Protein AF-0000000083134678 (afdb_homodimer)

Organism: Piscirickettsia salmonis (NCBI:txid1238)

Secondary structure (DSSP, 8-state):
-EEEEEEEEEEGGGHHHHHHHHHHHHHHHTTSTTEEEEEEEEEE-SS-----SS-EEEEEEEEEES-HHHHHHHIIIIIHHHHHHHHHHHTTSEEEEEEEEEEEEEE-HHHHH--/-EEEEEEEEEEGGGHHHHHHHHHHHHHHHTTSTTEEEEEEEEEE-SS-----SS-EEEEEEEEEES-HHHHHHHIIIIIHHHHHHHHHHHTTSEEEEEEEEEEEEEE-HHHHH--

Structure (mmCIF, N/CA/C/O backbone):
data_AF-0000000083134678-model_v1
#
loop_
_entity.id
_entity.type
_entity.pdbx_description
1 polymer 'DUF4286 family protein'
#
loop_
_atom_site.group_PDB
_atom_site.id
_atom_site.type_symbol
_atom_site.label_atom_id
_atom_site.label_alt_id
_atom_site.label_comp_id
_atom_site.label_asym_id
_atom_site.label_entity_id
_atom_site.label_seq_id
_atom_site.pdbx_PDB_ins_code
_atom_site.Cartn_x
_atom_site.Cartn_y
_atom_site.Cartn_z
_atom_site.occupancy
_atom_site.B_iso_or_equiv
_atom_site.auth_seq_id
_atom_site.auth_comp_id
_atom_site.auth_asym_id
_atom_site.auth_atom_id
_atom_site.pdbx_PDB_model_num
ATOM 1 N N . MET A 1 1 ? 10.805 4.352 -8.836 1 96.88 1 MET A N 1
ATOM 2 C CA . MET A 1 1 ? 9.719 5.008 -8.117 1 96.88 1 MET A CA 1
ATOM 3 C C . MET A 1 1 ? 9.492 4.355 -6.754 1 96.88 1 MET A C 1
ATOM 5 O O . MET A 1 1 ? 9.859 3.199 -6.547 1 96.88 1 MET A O 1
ATOM 9 N N . VAL A 1 2 ? 9 5.172 -5.773 1 97.81 2 VAL A N 1
ATOM 10 C CA . VAL A 1 2 ? 8.773 4.648 -4.43 1 97.81 2 VAL A CA 1
ATOM 11 C C . VAL A 1 2 ? 7.395 5.07 -3.932 1 97.81 2 VAL A C 1
ATOM 13 O O . VAL A 1 2 ? 6.883 6.121 -4.328 1 97.81 2 VAL A O 1
ATOM 16 N N . ILE A 1 3 ? 6.824 4.191 -3.211 1 98.31 3 ILE A N 1
ATOM 17 C CA . ILE A 1 3 ? 5.562 4.484 -2.537 1 98.31 3 ILE A CA 1
ATOM 18 C C . ILE A 1 3 ? 5.812 4.695 -1.046 1 98.31 3 ILE A C 1
ATOM 20 O O . ILE A 1 3 ? 6.449 3.865 -0.394 1 98.31 3 ILE A O 1
ATOM 24 N N . TYR A 1 4 ? 5.457 5.848 -0.617 1 97.75 4 TYR A N 1
ATOM 25 C CA . TYR A 1 4 ? 5.43 6.156 0.808 1 97.75 4 TYR A CA 1
ATOM 26 C C . TYR A 1 4 ? 4.035 5.945 1.385 1 97.75 4 TYR A C 1
ATOM 28 O O . TYR A 1 4 ? 3.102 6.68 1.053 1 97.75 4 TYR A O 1
ATOM 36 N N . GLN A 1 5 ? 3.939 4.945 2.24 1 96.81 5 GLN A N 1
ATOM 37 C CA . GLN A 1 5 ? 2.646 4.512 2.762 1 96.81 5 GLN A CA 1
ATOM 38 C C . GLN A 1 5 ? 2.484 4.91 4.227 1 96.81 5 GLN A C 1
ATOM 40 O O . GLN A 1 5 ? 3.332 4.586 5.059 1 96.81 5 GLN A O 1
ATOM 45 N N . VAL A 1 6 ? 1.436 5.637 4.531 1 96.81 6 VAL A N 1
ATOM 46 C CA . VAL A 1 6 ? 1.094 6.02 5.898 1 96.81 6 VAL A CA 1
ATOM 47 C C . VAL A 1 6 ? -0.212 5.34 6.312 1 96.81 6 VAL A C 1
ATOM 49 O O . VAL A 1 6 ? -1.269 5.613 5.738 1 96.81 6 VAL A O 1
ATOM 52 N N . ASN A 1 7 ? -0.132 4.465 7.254 1 94.94 7 ASN A N 1
ATOM 53 C CA . ASN A 1 7 ? -1.284 3.75 7.797 1 94.94 7 ASN A CA 1
ATOM 54 C C . ASN A 1 7 ? -1.804 4.41 9.07 1 94.94 7 ASN A C 1
ATOM 56 O O . ASN A 1 7 ? -1.065 4.551 10.047 1 94.94 7 ASN A O 1
ATOM 60 N N . LEU A 1 8 ? -3.062 4.734 9.055 1 95.81 8 LEU A N 1
ATOM 61 C CA . LEU A 1 8 ? -3.639 5.516 10.141 1 95.81 8 LEU A CA 1
ATOM 62 C C . LEU A 1 8 ? -4.73 4.73 10.859 1 95.81 8 LEU A C 1
ATOM 64 O O . LEU A 1 8 ? -5.57 4.098 10.211 1 95.81 8 LEU A O 1
ATOM 68 N N . THR A 1 9 ? -4.613 4.637 12.164 1 94.69 9 THR A N 1
ATOM 69 C CA . THR A 1 9 ? -5.699 4.223 13.039 1 94.69 9 THR A CA 1
ATOM 70 C C . THR A 1 9 ? -6.227 5.406 13.852 1 94.69 9 THR A C 1
ATOM 72 O O . THR A 1 9 ? -5.484 6.012 14.625 1 94.69 9 THR A O 1
ATOM 75 N N . ILE A 1 10 ? -7.492 5.734 13.648 1 95.31 10 ILE A N 1
ATOM 76 C CA . ILE A 1 10 ? -8.039 6.992 14.141 1 95.31 10 ILE A CA 1
ATOM 77 C C . ILE A 1 10 ? -9.227 6.719 15.055 1 95.31 10 ILE A C 1
ATOM 79 O O . ILE A 1 10 ? -10.109 5.918 14.719 1 95.31 10 ILE A O 1
ATOM 83 N N . ASP A 1 11 ? -9.258 7.418 16.25 1 95.06 11 ASP A N 1
ATOM 84 C CA . ASP A 1 11 ? -10.445 7.336 17.094 1 95.06 11 ASP A CA 1
ATOM 85 C C . ASP A 1 11 ? -11.711 7.695 16.312 1 95.06 11 ASP A C 1
ATOM 87 O O . ASP A 1 11 ? -11.742 8.711 15.602 1 95.06 11 ASP A O 1
ATOM 91 N N . ALA A 1 12 ? -12.703 6.852 16.484 1 94.25 12 ALA A N 1
ATOM 92 C CA . ALA A 1 12 ? -13.93 7.023 15.703 1 94.25 12 ALA A CA 1
ATOM 93 C C . ALA A 1 12 ? -14.547 8.398 15.961 1 94.25 12 ALA A C 1
ATOM 95 O O . ALA A 1 12 ? -15.141 8.992 15.055 1 94.25 12 ALA A O 1
ATOM 96 N N . ASN A 1 13 ? -14.336 8.914 17.141 1 94.94 13 ASN A N 1
ATOM 97 C CA . ASN A 1 13 ? -14.977 10.172 17.531 1 94.94 13 ASN A CA 1
ATOM 98 C C . ASN A 1 13 ? -14.391 11.359 16.781 1 94.94 13 ASN A C 1
ATOM 100 O O . ASN A 1 13 ? -15.047 12.391 16.641 1 94.94 13 ASN A O 1
ATOM 104 N N . ILE A 1 14 ? -13.211 11.203 16.312 1 96.94 14 ILE A N 1
ATOM 105 C CA . ILE A 1 14 ? -12.594 12.336 15.625 1 96.94 14 ILE A CA 1
ATOM 106 C C . ILE A 1 14 ? -12.359 11.984 14.156 1 96.94 14 ILE A C 1
ATOM 108 O O . ILE A 1 14 ? -11.664 12.711 13.445 1 96.94 14 ILE A O 1
ATOM 112 N N . PHE A 1 15 ? -12.844 10.953 13.656 1 96.56 15 PHE A N 1
ATOM 113 C CA . PHE A 1 15 ? -12.531 10.414 12.336 1 96.56 15 PHE A CA 1
ATOM 114 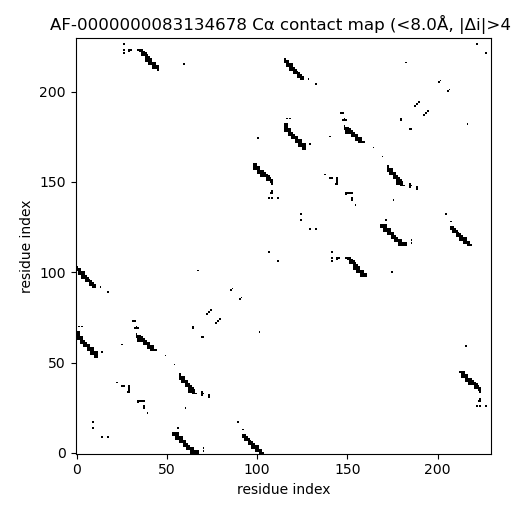C C . PHE A 1 15 ? -12.836 11.438 11.25 1 96.56 15 PHE A C 1
ATOM 116 O O . PHE A 1 15 ? -11.984 11.727 10.406 1 96.56 15 PHE A O 1
ATOM 123 N N . ASN A 1 16 ? -14.031 11.977 11.281 1 97 16 ASN A N 1
ATOM 124 C CA . ASN A 1 16 ? -14.438 12.922 10.25 1 97 16 ASN A CA 1
ATOM 125 C C . ASN A 1 16 ? -13.578 14.188 10.281 1 97 16 ASN A C 1
ATOM 127 O O . ASN A 1 16 ? -13.203 14.711 9.227 1 97 16 ASN A O 1
ATOM 131 N N . GLU A 1 17 ? -13.344 14.672 11.43 1 98.12 17 GLU A N 1
ATOM 132 C CA . GLU A 1 17 ? -12.484 15.844 11.578 1 98.12 17 GLU A CA 1
ATOM 133 C C . GLU A 1 17 ? -11.07 15.555 11.07 1 98.12 17 GLU A C 1
ATOM 135 O O . GLU A 1 17 ? -10.484 16.375 10.359 1 98.12 17 GLU A O 1
ATOM 140 N N . TYR A 1 18 ? -10.562 14.43 11.453 1 98.19 18 TYR A N 1
ATOM 141 C CA . TYR A 1 18 ? -9.227 14.031 11.016 1 98.19 18 TYR A CA 1
ATOM 142 C C . TYR A 1 18 ? -9.156 13.93 9.492 1 98.19 18 TYR A C 1
ATOM 144 O O . TYR A 1 18 ? -8.227 14.445 8.875 1 98.19 18 TYR A O 1
ATOM 152 N N . LYS A 1 19 ? -10.125 13.297 8.969 1 97.81 19 LYS A N 1
ATOM 153 C CA . LYS A 1 19 ? -10.164 13.117 7.52 1 97.81 19 LYS A CA 1
ATOM 154 C C . LYS A 1 19 ? -10.227 14.453 6.797 1 97.81 19 LYS A C 1
ATOM 156 O O . LYS A 1 19 ? -9.555 14.656 5.785 1 97.81 19 LYS A O 1
ATOM 161 N N . ALA A 1 20 ? -11.016 15.352 7.289 1 97.94 20 ALA A N 1
ATOM 162 C CA . ALA A 1 20 ? -11.141 16.688 6.707 1 97.94 20 ALA A CA 1
ATOM 163 C C . ALA A 1 20 ? -9.805 17.422 6.734 1 97.94 20 ALA A C 1
ATOM 165 O O . ALA A 1 20 ? -9.477 18.156 5.801 1 97.94 20 ALA A O 1
ATOM 166 N N . TRP A 1 21 ? -9.078 17.234 7.777 1 98.56 21 TRP A N 1
ATOM 167 C CA . TRP A 1 21 ? -7.758 17.844 7.914 1 98.56 21 TRP A CA 1
ATOM 168 C C . TRP A 1 21 ? -6.75 17.156 6.996 1 98.56 21 TRP A C 1
ATOM 170 O O . TRP A 1 21 ? -5.863 17.797 6.441 1 98.56 21 TRP A O 1
ATOM 180 N N . LEU A 1 22 ? -6.852 15.867 6.82 1 98.38 22 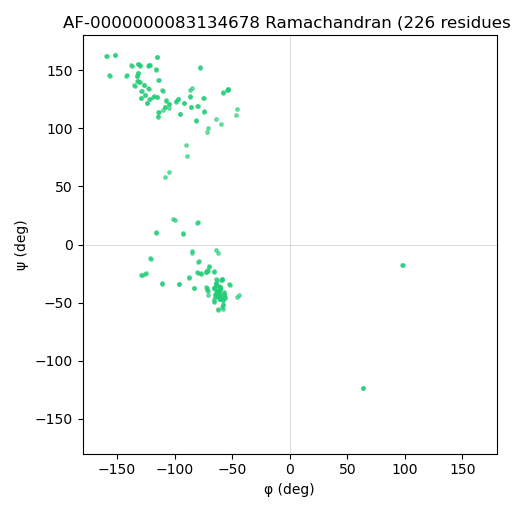LEU A N 1
ATOM 181 C CA . LEU A 1 22 ? -5.879 15.039 6.113 1 98.38 22 LEU A CA 1
ATOM 182 C C . LEU A 1 22 ? -5.832 15.398 4.633 1 98.38 22 LEU A C 1
ATOM 184 O O . LEU A 1 22 ? -4.758 15.414 4.027 1 98.38 22 LEU A O 1
ATOM 188 N N . ILE A 1 23 ? -6.992 15.695 4.117 1 97.62 23 ILE A N 1
ATOM 189 C CA . ILE A 1 23 ? -7.102 15.898 2.676 1 97.62 23 ILE A CA 1
ATOM 190 C C . ILE A 1 23 ? -6.238 17.094 2.256 1 97.62 23 ILE A C 1
ATOM 192 O O . ILE A 1 23 ? -5.324 16.938 1.443 1 97.62 23 ILE A O 1
ATOM 196 N N . PRO A 1 24 ? -6.41 18.312 2.828 1 97.56 24 PRO A N 1
ATOM 197 C CA . PRO A 1 24 ? -5.504 19.406 2.451 1 97.56 24 PRO A CA 1
ATOM 198 C C . PRO A 1 24 ? -4.055 19.125 2.846 1 97.56 24 PRO A C 1
ATOM 200 O O . PRO A 1 24 ? -3.131 19.578 2.166 1 97.56 24 PRO A O 1
ATOM 203 N N . HIS A 1 25 ? -3.832 18.391 3.898 1 98.19 25 HIS A N 1
ATOM 204 C CA . HIS A 1 25 ? -2.486 18 4.305 1 98.19 25 HIS A CA 1
ATOM 205 C C . HIS A 1 25 ? -1.8 17.172 3.217 1 98.19 25 HIS A C 1
ATOM 207 O O . HIS A 1 25 ? -0.64 17.422 2.883 1 98.19 25 HIS A O 1
ATOM 213 N N . MET A 1 26 ? -2.488 16.234 2.676 1 98.19 26 MET A N 1
ATOM 214 C CA . MET A 1 26 ? -1.955 15.398 1.598 1 98.19 26 MET A CA 1
ATOM 215 C C . MET A 1 26 ? -1.671 16.234 0.355 1 98.19 26 MET A C 1
ATOM 217 O O . MET A 1 26 ? -0.67 16.016 -0.33 1 98.19 26 MET A O 1
ATOM 221 N N . GLN A 1 27 ? -2.543 17.156 0.049 1 97.62 27 GLN A N 1
ATOM 222 C CA . GLN A 1 27 ? -2.35 18.031 -1.105 1 97.62 27 GLN A CA 1
ATOM 223 C C . GLN A 1 27 ? -1.096 18.891 -0.948 1 97.62 27 GLN A C 1
ATOM 225 O O . GLN A 1 27 ? -0.377 19.125 -1.92 1 97.62 27 GLN A O 1
ATOM 230 N N . GLU A 1 28 ? -0.841 19.391 0.244 1 97.38 28 GLU A N 1
ATOM 231 C CA . GLU A 1 28 ? 0.389 20.141 0.514 1 97.38 28 GLU A CA 1
ATOM 232 C C . GLU A 1 28 ? 1.62 19.297 0.192 1 97.38 28 GLU A C 1
ATOM 234 O O . GLU A 1 28 ? 2.586 19.797 -0.391 1 97.38 28 GLU A O 1
ATOM 239 N N . MET A 1 29 ? 1.579 18.031 0.548 1 97.69 29 MET A N 1
ATOM 240 C CA . MET A 1 29 ? 2.701 17.141 0.29 1 97.69 29 MET A CA 1
ATOM 241 C C . MET A 1 29 ? 2.996 17.047 -1.203 1 97.69 29 MET A C 1
ATOM 243 O O . MET A 1 29 ? 4.152 16.922 -1.605 1 97.69 29 MET A O 1
ATOM 247 N N . LEU A 1 30 ? 2.008 17.188 -1.993 1 97.69 30 LEU A N 1
ATOM 248 C CA . LEU A 1 30 ? 2.148 17.094 -3.441 1 97.69 30 LEU A CA 1
ATOM 249 C C . LEU A 1 30 ? 2.924 18.297 -3.992 1 97.69 30 LEU A C 1
ATOM 251 O O . LEU A 1 30 ? 3.391 18.266 -5.133 1 97.69 30 LEU A O 1
ATOM 255 N N . SER A 1 31 ? 2.998 19.328 -3.236 1 96.5 31 SER A N 1
ATOM 256 C CA . SER A 1 31 ? 3.734 20.516 -3.684 1 96.5 31 SER A CA 1
ATOM 257 C C . SER A 1 31 ? 5.234 20.328 -3.49 1 96.5 31 SER A C 1
ATOM 259 O O . SER A 1 31 ? 6.031 21.109 -4.02 1 96.5 31 SER A O 1
ATOM 261 N N . PHE A 1 32 ? 5.613 19.328 -2.709 1 97.75 32 PHE A N 1
ATOM 262 C CA . PHE A 1 32 ? 7.027 19.078 -2.457 1 97.75 32 PHE A CA 1
ATOM 263 C C . PHE A 1 32 ? 7.676 18.375 -3.645 1 97.75 32 PHE A C 1
ATOM 265 O O . PHE A 1 32 ? 7.004 17.656 -4.391 1 97.75 32 PHE A O 1
ATOM 272 N N . PRO A 1 33 ? 8.992 18.609 -3.799 1 97.62 33 PRO A N 1
ATOM 273 C CA . PRO A 1 33 ? 9.68 18 -4.938 1 97.62 33 PRO A CA 1
ATOM 274 C C . PRO A 1 33 ? 9.57 16.469 -4.949 1 97.62 33 PRO A C 1
ATOM 276 O O . PRO A 1 33 ? 9.742 15.836 -3.91 1 97.62 33 PRO A O 1
ATOM 279 N N . GLY A 1 34 ? 9.188 15.93 -6.125 1 98.31 34 GLY A N 1
ATOM 280 C CA . GLY A 1 34 ? 9.273 14.5 -6.344 1 98.31 34 GLY A CA 1
ATOM 281 C C . GLY A 1 34 ? 7.953 13.781 -6.125 1 98.31 34 GLY A C 1
ATOM 282 O O . GLY A 1 34 ? 7.797 12.625 -6.512 1 98.31 34 GLY A O 1
ATOM 283 N N . PHE A 1 35 ? 6.988 14.391 -5.445 1 98.56 35 PHE A N 1
ATOM 284 C CA . PHE A 1 35 ? 5.68 13.789 -5.227 1 98.56 35 PHE A CA 1
ATOM 285 C C . PHE A 1 35 ? 4.848 13.828 -6.504 1 98.56 35 PHE A C 1
ATOM 287 O O . PHE A 1 35 ? 4.641 14.891 -7.086 1 98.56 35 PHE A O 1
ATOM 294 N N . LEU A 1 36 ? 4.355 12.688 -6.902 1 98.44 36 LEU A N 1
ATOM 295 C CA . LEU A 1 36 ? 3.703 12.578 -8.203 1 98.44 36 LEU A CA 1
ATOM 296 C C . LEU A 1 36 ? 2.205 12.344 -8.039 1 98.44 36 LEU A C 1
ATOM 298 O O . LEU A 1 36 ? 1.415 12.734 -8.898 1 98.44 36 LEU A O 1
ATOM 302 N N . GLN A 1 37 ? 1.84 11.656 -7.02 1 98.44 37 GLN A N 1
ATOM 303 C CA . GLN A 1 37 ? 0.452 11.273 -6.797 1 98.44 37 GLN A CA 1
ATOM 304 C C . GLN A 1 37 ? 0.188 10.992 -5.32 1 98.44 37 GLN A C 1
ATOM 306 O O . GLN A 1 37 ? 1.086 10.555 -4.594 1 98.44 37 GLN A O 1
ATOM 311 N N . ALA A 1 38 ? -0.966 11.312 -4.887 1 98.62 38 ALA A N 1
ATOM 312 C CA . ALA A 1 38 ? -1.449 10.953 -3.557 1 98.62 38 ALA A CA 1
ATOM 313 C C . ALA A 1 38 ? -2.818 10.289 -3.629 1 98.62 38 ALA A C 1
ATOM 315 O O . ALA A 1 38 ? -3.719 10.773 -4.316 1 98.62 38 ALA A O 1
ATOM 316 N N . ASP A 1 39 ? -3.004 9.18 -2.959 1 98.44 39 ASP A N 1
ATOM 317 C CA . ASP A 1 39 ? -4.285 8.477 -2.883 1 98.44 39 ASP A CA 1
ATOM 318 C C . ASP A 1 39 ? -4.719 8.289 -1.431 1 98.44 39 ASP A C 1
ATOM 320 O O . ASP A 1 39 ? -3.965 7.754 -0.616 1 98.44 39 ASP A O 1
ATOM 324 N N . LEU A 1 40 ? -5.895 8.82 -1.11 1 98.5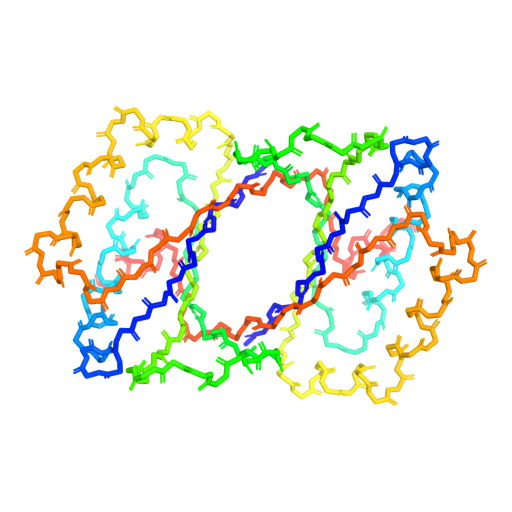 40 LEU A N 1
ATOM 325 C CA . LEU A 1 40 ? -6.531 8.5 0.161 1 98.5 40 LEU A CA 1
ATOM 326 C C . LEU A 1 40 ? -7.363 7.223 0.042 1 98.5 40 LEU A C 1
ATOM 328 O O . LEU A 1 40 ? -8.219 7.117 -0.839 1 98.5 40 LEU A O 1
ATOM 332 N N . CYS A 1 41 ? -7.094 6.281 0.963 1 97.88 41 CYS A N 1
ATOM 333 C CA . CYS A 1 41 ? -7.723 4.969 0.845 1 97.88 41 CYS A CA 1
ATOM 334 C C . CYS A 1 41 ? -8.438 4.59 2.137 1 97.88 41 CYS A C 1
ATOM 336 O O . CYS A 1 41 ? -7.926 4.832 3.23 1 97.88 41 CYS A O 1
ATOM 338 N N . ASP A 1 42 ? -9.617 4.043 1.959 1 94.06 42 ASP A N 1
ATOM 339 C CA . ASP A 1 42 ? -10.266 3.322 3.053 1 94.06 42 ASP A CA 1
ATOM 340 C C . ASP A 1 42 ? -9.695 1.913 3.193 1 94.06 42 ASP A C 1
ATOM 342 O O . ASP A 1 42 ? -9.547 1.196 2.201 1 94.06 42 ASP A O 1
ATOM 346 N N . ASP A 1 43 ? -9.156 1.747 4.352 1 82.5 43 ASP A N 1
ATOM 347 C CA . ASP A 1 43 ? -8.648 0.403 4.59 1 82.5 43 ASP A CA 1
ATOM 348 C C . ASP A 1 43 ? -9.766 -0.545 5.016 1 82.5 43 ASP A C 1
ATOM 350 O O . ASP A 1 43 ? -10.359 -0.379 6.082 1 82.5 43 ASP A O 1
ATOM 354 N N . ILE A 1 44 ? -10.102 -1.311 4.215 1 70.5 44 ILE A N 1
ATOM 355 C CA . ILE A 1 44 ? -11.188 -2.234 4.531 1 70.5 44 ILE A CA 1
ATOM 356 C C . ILE A 1 44 ? -10.617 -3.51 5.145 1 70.5 44 ILE A C 1
ATOM 358 O O . ILE A 1 44 ? -9.633 -4.062 4.641 1 70.5 44 ILE A O 1
ATOM 362 N N . GLU A 1 45 ? -10.484 -3.283 6.48 1 62.19 45 GLU A N 1
ATOM 363 C CA . GLU A 1 45 ? -9.859 -4.352 7.254 1 62.19 45 GLU A CA 1
ATOM 364 C C . GLU A 1 45 ? -10.461 -5.711 6.902 1 62.19 45 GLU A C 1
ATOM 366 O O . GLU A 1 45 ? -11.68 -5.848 6.805 1 62.19 45 GLU A O 1
ATOM 371 N N . THR A 1 46 ? -9.586 -6.543 6.238 1 48.03 46 THR A N 1
ATOM 372 C CA . THR A 1 46 ? -10.141 -7.895 6.242 1 48.03 46 THR A CA 1
ATOM 373 C C . THR A 1 46 ? -10.086 -8.492 7.645 1 48.03 46 THR A C 1
ATOM 375 O O . THR A 1 46 ? -10.977 -9.25 8.039 1 48.03 46 THR A O 1
ATOM 378 N N . ASP A 1 47 ? -8.898 -8.305 8.375 1 45.69 47 ASP A N 1
ATOM 379 C CA . ASP A 1 47 ? -8.812 -9.023 9.641 1 45.69 47 ASP A CA 1
ATOM 380 C C . ASP A 1 47 ? -8.922 -8.07 10.828 1 45.69 47 ASP A C 1
ATOM 382 O O . ASP A 1 47 ? -7.914 -7.551 11.312 1 45.69 47 ASP A O 1
ATOM 386 N N . ILE A 1 48 ? -9.984 -7.34 10.922 1 46.69 48 ILE A N 1
ATOM 387 C CA . ILE A 1 48 ? -10.172 -6.34 11.969 1 46.69 48 ILE A CA 1
ATOM 388 C C . ILE A 1 48 ? -10.227 -7.027 13.328 1 46.69 48 ILE A C 1
ATOM 390 O O . ILE A 1 48 ? -10.977 -7.992 13.516 1 46.69 48 ILE A O 1
ATOM 394 N N . ASN A 1 49 ? -9.188 -6.863 14.125 1 44.5 49 ASN A N 1
ATOM 395 C CA . ASN A 1 49 ? -9.328 -7.188 15.539 1 44.5 49 ASN A CA 1
ATOM 396 C C . ASN A 1 49 ? -10.203 -6.168 16.25 1 44.5 49 ASN A C 1
ATOM 398 O O . ASN A 1 49 ? -9.844 -4.992 16.359 1 44.5 49 ASN A O 1
ATOM 402 N N . ILE A 1 50 ? -11.422 -6.402 16.5 1 46.44 50 ILE A N 1
ATOM 403 C CA . ILE A 1 50 ? -12.469 -5.613 17.141 1 46.44 50 ILE A CA 1
ATOM 404 C C . ILE A 1 50 ? -12.102 -5.352 18.594 1 46.44 50 ILE A C 1
ATOM 406 O O . ILE A 1 50 ? -12.906 -4.824 19.359 1 46.44 50 ILE A O 1
ATOM 410 N N . ASN A 1 51 ? -11.086 -5.828 19.219 1 48.72 51 ASN A N 1
ATOM 411 C CA . ASN A 1 51 ? -11.148 -5.809 20.672 1 48.72 51 ASN A CA 1
ATOM 412 C C . ASN A 1 51 ? -10.805 -4.43 21.234 1 48.72 51 ASN A C 1
ATOM 414 O O . ASN A 1 51 ? -10.438 -4.301 22.406 1 48.72 51 ASN A O 1
ATOM 418 N N . ASN A 1 52 ? -10.891 -3.32 20.406 1 57.12 52 ASN A N 1
ATOM 419 C CA . ASN A 1 52 ? -10.391 -2.127 21.078 1 57.12 52 ASN A CA 1
ATOM 420 C C . ASN A 1 52 ? -11.484 -1.446 21.891 1 57.12 52 ASN A C 1
ATOM 422 O O . ASN A 1 52 ? -12.656 -1.463 21.516 1 57.12 52 ASN A O 1
ATOM 426 N N . GLU A 1 53 ? -11.18 -1.087 23.125 1 63.72 53 GLU A N 1
ATOM 427 C CA . GLU A 1 53 ? -12.039 -0.327 24.031 1 63.72 53 GLU A CA 1
ATOM 428 C C . GLU A 1 53 ? -12.656 0.875 23.312 1 63.72 53 GLU A C 1
ATOM 430 O O . GLU A 1 53 ? -13.836 1.173 23.516 1 63.72 53 GLU A O 1
ATOM 435 N N . THR A 1 54 ? -11.82 1.589 22.562 1 77.62 54 THR A N 1
ATOM 436 C CA . THR A 1 54 ? -12.297 2.723 21.781 1 77.62 54 THR A CA 1
ATOM 437 C C . THR A 1 54 ? -12.367 2.365 20.297 1 77.62 54 THR A C 1
ATOM 439 O O . THR A 1 54 ? -11.344 2.031 19.688 1 77.62 54 THR A O 1
ATOM 442 N N . PRO A 1 55 ? -13.578 2.424 19.828 1 88.88 55 PRO A N 1
ATOM 443 C CA . PRO A 1 55 ? -13.695 2.104 18.406 1 88.88 55 PRO A CA 1
ATOM 444 C C . PRO A 1 55 ? -12.773 2.955 17.531 1 88.88 55 PRO A C 1
ATOM 446 O O . PRO A 1 55 ? -12.578 4.141 17.812 1 88.88 55 PRO A O 1
ATOM 449 N N . THR A 1 56 ? -12.055 2.436 16.625 1 91.94 56 THR A N 1
ATOM 450 C CA . THR A 1 56 ? -11.164 3.129 15.703 1 91.94 56 THR A CA 1
ATOM 451 C C . THR A 1 56 ? -11.547 2.832 14.258 1 91.94 56 THR A C 1
ATOM 453 O O . THR A 1 56 ? -12.266 1.87 13.984 1 91.94 56 THR A O 1
ATOM 456 N N . GLN A 1 57 ? -11.227 3.729 13.336 1 92.69 57 GLN A N 1
ATOM 457 C CA . GLN A 1 57 ? -11.312 3.535 11.898 1 92.69 57 GLN A CA 1
ATOM 458 C C . GLN A 1 57 ? -9.953 3.742 11.227 1 92.69 57 GLN A C 1
ATOM 460 O O . GLN A 1 57 ? -9.109 4.48 11.742 1 92.69 57 GLN A O 1
ATOM 465 N N . ASN A 1 58 ? -9.844 3.1 10.109 1 94.19 58 ASN A N 1
ATOM 466 C CA . ASN A 1 58 ? -8.531 3.117 9.461 1 94.19 58 ASN A CA 1
ATOM 467 C C . ASN A 1 58 ? -8.578 3.857 8.133 1 94.19 58 ASN A C 1
ATOM 469 O O . ASN A 1 58 ? -9.547 3.742 7.383 1 94.19 58 ASN A O 1
ATOM 473 N N . LEU A 1 59 ? -7.555 4.578 7.855 1 96.31 59 LEU A N 1
ATOM 474 C CA . LEU A 1 59 ? -7.23 5.164 6.559 1 96.31 59 LEU A CA 1
ATOM 475 C C . LEU A 1 59 ? -5.789 4.848 6.168 1 96.31 59 LEU A C 1
ATOM 477 O O . LEU A 1 59 ? -4.945 4.602 7.031 1 96.31 59 LEU A O 1
ATOM 481 N N . THR A 1 60 ? -5.602 4.848 4.934 1 97.19 60 THR A N 1
ATOM 482 C CA . THR A 1 60 ? -4.238 4.773 4.414 1 97.19 60 THR A CA 1
ATOM 483 C C . THR A 1 60 ? -3.988 5.879 3.395 1 97.19 60 THR A C 1
ATOM 485 O O . THR A 1 60 ? -4.797 6.094 2.488 1 97.19 60 THR A O 1
ATOM 488 N N . ALA A 1 61 ? -2.977 6.66 3.574 1 98.19 61 ALA A N 1
ATOM 489 C CA . ALA A 1 61 ? -2.49 7.621 2.586 1 98.19 61 ALA A CA 1
ATOM 490 C C . ALA A 1 61 ? -1.301 7.059 1.815 1 98.19 61 ALA A C 1
ATOM 492 O O . ALA A 1 61 ? -0.309 6.637 2.414 1 98.19 61 ALA A O 1
ATOM 493 N N . LEU A 1 62 ? -1.428 7.004 0.548 1 98.44 62 LEU A N 1
ATOM 494 C CA . LEU A 1 62 ? -0.36 6.547 -0.334 1 98.44 62 LEU A CA 1
ATOM 495 C C . LEU A 1 62 ? 0.202 7.707 -1.151 1 98.44 62 LEU A C 1
ATOM 497 O O . LEU A 1 62 ? -0.556 8.477 -1.744 1 98.44 62 LEU A O 1
ATOM 501 N N . TYR A 1 63 ? 1.526 7.812 -1.188 1 98.75 63 TYR A N 1
ATOM 502 C CA . TYR A 1 63 ? 2.207 8.805 -2.016 1 98.75 63 TYR A CA 1
ATOM 503 C C . TYR A 1 63 ? 3.156 8.133 -3 1 98.75 63 TYR A C 1
ATOM 505 O O . TYR A 1 63 ? 4.012 7.336 -2.602 1 98.75 63 TYR A O 1
ATOM 513 N N . LEU A 1 64 ? 2.975 8.422 -4.207 1 98.75 64 LEU A N 1
ATOM 514 C CA . LEU A 1 64 ? 3.93 8.008 -5.227 1 98.75 64 LEU A CA 1
ATOM 515 C C . LEU A 1 64 ? 4.98 9.086 -5.465 1 98.75 64 LEU A C 1
ATOM 517 O O . LEU A 1 64 ? 4.645 10.242 -5.73 1 98.75 64 LEU A O 1
ATOM 521 N N . LEU A 1 65 ? 6.188 8.75 -5.281 1 98.62 65 LEU A N 1
ATOM 522 C CA . LEU A 1 65 ? 7.297 9.656 -5.57 1 98.62 65 LEU A CA 1
ATOM 523 C C . LEU A 1 65 ? 8.164 9.117 -6.703 1 98.62 65 LEU A C 1
ATOM 525 O O . LEU A 1 65 ? 8.219 7.902 -6.922 1 98.62 65 LEU A O 1
ATOM 529 N N . ASP A 1 66 ? 8.906 10.008 -7.258 1 98.44 66 ASP A N 1
ATOM 530 C CA . ASP A 1 66 ? 9.688 9.648 -8.438 1 98.44 66 ASP A CA 1
ATOM 531 C C . ASP A 1 66 ? 10.953 8.891 -8.055 1 98.44 66 ASP A C 1
ATOM 533 O O . ASP A 1 66 ? 11.531 8.18 -8.883 1 98.44 66 ASP A O 1
ATOM 537 N N . SER A 1 67 ? 11.43 9.102 -6.816 1 97.56 67 SER A N 1
ATOM 538 C CA . SER A 1 67 ? 12.68 8.445 -6.445 1 97.56 67 SER A CA 1
ATOM 539 C C . SER A 1 67 ? 12.82 8.344 -4.93 1 97.56 67 SER A C 1
ATOM 541 O O . SER A 1 67 ? 12.141 9.055 -4.188 1 97.56 67 SER A O 1
ATOM 543 N N . GLU A 1 68 ? 13.727 7.438 -4.535 1 96.5 68 GLU A N 1
ATOM 544 C CA . GLU A 1 68 ? 14.094 7.344 -3.125 1 96.5 68 GLU A CA 1
ATOM 545 C C . GLU A 1 68 ? 14.773 8.625 -2.648 1 96.5 68 GLU A C 1
ATOM 547 O O . GLU A 1 68 ? 14.633 9.008 -1.483 1 96.5 68 GLU A O 1
ATOM 552 N N . GLN A 1 69 ? 15.5 9.25 -3.545 1 97.81 69 GLN A N 1
ATOM 553 C CA . GLN A 1 69 ? 16.172 10.5 -3.211 1 97.81 69 GLN A CA 1
ATOM 554 C C . GLN A 1 69 ? 15.18 11.594 -2.859 1 97.81 69 GLN A C 1
ATOM 556 O O . GLN A 1 69 ? 15.375 12.336 -1.898 1 97.81 69 GLN A O 1
ATOM 561 N N . SER A 1 70 ? 14.156 11.672 -3.629 1 98.44 70 SER A N 1
ATOM 562 C CA . SER A 1 70 ? 13.117 12.648 -3.338 1 98.44 70 SER A CA 1
ATOM 563 C C . SER A 1 70 ? 12.477 12.391 -1.978 1 98.44 70 SER A C 1
ATOM 565 O O . SER A 1 70 ? 12.188 13.328 -1.229 1 98.44 70 SER A O 1
ATOM 567 N N . LEU A 1 71 ? 12.266 11.109 -1.673 1 97.94 71 LEU A N 1
ATOM 568 C CA . LEU A 1 71 ? 11.703 10.758 -0.373 1 97.94 71 LEU A CA 1
ATOM 569 C C . LEU A 1 71 ? 12.648 11.156 0.754 1 97.94 71 LEU A C 1
ATOM 571 O O . LEU A 1 71 ? 12.219 11.703 1.77 1 97.94 71 LEU A O 1
ATOM 575 N N . GLN A 1 72 ? 13.875 10.883 0.555 1 97.62 72 GLN A N 1
ATOM 576 C CA . GLN A 1 72 ? 14.867 11.266 1.559 1 97.62 72 GLN A CA 1
ATOM 577 C C . GLN A 1 72 ? 14.883 12.781 1.757 1 97.62 72 GLN A C 1
ATOM 579 O O . GLN A 1 72 ? 15 13.266 2.887 1 97.62 72 GLN A O 1
ATOM 584 N N . TYR A 1 73 ? 14.828 13.492 0.653 1 98.25 73 TYR A N 1
ATOM 585 C CA . TYR A 1 73 ? 14.758 14.953 0.736 1 98.25 73 TYR A CA 1
ATOM 586 C C . TYR A 1 73 ? 13.555 15.391 1.562 1 98.25 73 TYR A C 1
ATOM 588 O O . TYR A 1 73 ? 13.664 16.281 2.398 1 98.25 73 TYR A O 1
ATOM 596 N N . TYR A 1 74 ? 12.422 14.766 1.34 1 98.5 74 TYR A N 1
ATOM 597 C CA . TYR A 1 74 ? 11.227 15.031 2.121 1 98.5 74 TYR A CA 1
ATOM 598 C C . TYR A 1 74 ? 11.469 14.789 3.604 1 98.5 74 TYR A C 1
ATOM 600 O O . TYR A 1 74 ? 11.102 15.609 4.445 1 98.5 74 TYR A O 1
ATOM 608 N N . PHE A 1 75 ? 12.078 13.664 3.99 1 97.69 75 PHE A N 1
ATOM 609 C CA . PHE A 1 75 ? 12.344 13.336 5.383 1 97.69 75 PHE A CA 1
ATOM 610 C C . PHE A 1 75 ? 13.25 14.383 6.023 1 97.69 75 PHE A C 1
ATOM 612 O O . PHE A 1 75 ? 13.047 14.766 7.176 1 97.69 75 PHE A O 1
ATOM 619 N N . ASP A 1 76 ? 14.195 14.891 5.238 1 98.06 76 ASP A N 1
ATOM 620 C CA . ASP A 1 76 ? 15.211 15.805 5.754 1 98.06 76 ASP A CA 1
ATOM 621 C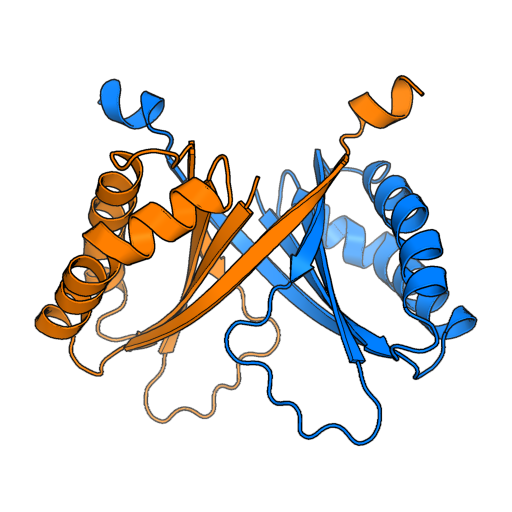 C . ASP A 1 76 ? 14.641 17.203 5.949 1 98.06 76 ASP A C 1
ATOM 623 O O . ASP A 1 76 ? 15.086 17.938 6.828 1 98.06 76 ASP A O 1
ATOM 627 N N . HIS A 1 77 ? 13.617 17.547 5.211 1 98.12 77 HIS A N 1
ATOM 628 C CA . HIS A 1 77 ? 13.312 18.969 5.137 1 98.12 77 HIS A CA 1
ATOM 629 C C . HIS A 1 77 ? 11.867 19.25 5.539 1 98.12 77 HIS A C 1
ATOM 631 O O . HIS A 1 77 ? 11.539 20.359 5.969 1 98.12 77 HIS A O 1
ATOM 637 N N . TYR A 1 78 ? 11.031 18.234 5.379 1 98.25 78 TYR A N 1
ATOM 638 C CA . TYR A 1 78 ? 9.625 18.594 5.477 1 98.25 78 TYR A CA 1
ATOM 639 C C . TYR A 1 78 ? 8.883 17.688 6.453 1 98.25 78 TYR A C 1
ATOM 641 O O . TYR A 1 78 ? 7.91 18.109 7.078 1 98.25 78 TYR A O 1
ATOM 649 N N . ALA A 1 79 ? 9.328 16.453 6.68 1 97.75 79 ALA A N 1
ATOM 650 C CA . ALA A 1 79 ? 8.531 15.406 7.32 1 97.75 79 ALA A CA 1
ATOM 651 C C . ALA A 1 79 ? 8.227 15.758 8.773 1 97.75 79 ALA A C 1
ATOM 653 O O . ALA A 1 79 ? 7.086 15.641 9.219 1 97.75 79 ALA A O 1
ATOM 654 N N . LYS A 1 80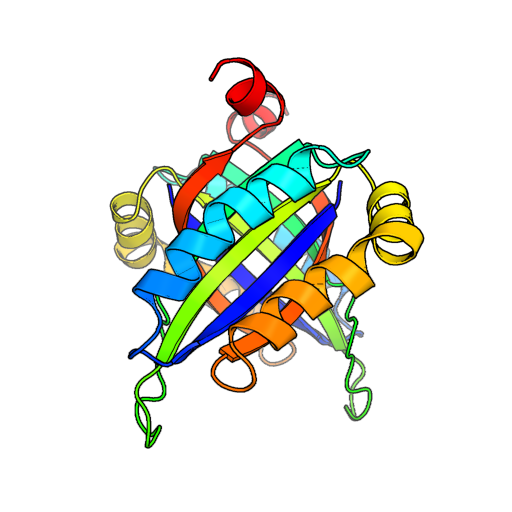 ? 9.242 16.156 9.523 1 97.62 80 LYS A N 1
ATOM 655 C CA . LYS A 1 80 ? 9.078 16.359 10.953 1 97.62 80 LYS A CA 1
ATOM 656 C C . LYS A 1 80 ? 7.996 17.406 11.234 1 97.62 80 LYS A C 1
ATOM 658 O O . LYS A 1 80 ? 7.043 17.141 11.969 1 97.62 80 LYS A O 1
ATOM 663 N N . PRO A 1 81 ? 8.047 18.625 10.68 1 97.38 81 PRO A N 1
ATOM 664 C CA . PRO A 1 81 ? 6.973 19.578 10.961 1 97.38 81 PRO A CA 1
ATOM 665 C C . PRO A 1 81 ? 5.609 19.094 10.477 1 97.38 81 PRO A C 1
ATOM 667 O O . PRO A 1 81 ? 4.586 19.375 11.109 1 97.38 81 PRO A O 1
ATOM 670 N N . MET A 1 82 ? 5.555 18.422 9.344 1 97.62 82 MET A N 1
ATOM 671 C CA . MET A 1 82 ? 4.297 17.891 8.82 1 97.62 82 MET A CA 1
ATOM 672 C C . MET A 1 82 ? 3.674 16.906 9.797 1 97.62 82 MET A C 1
ATOM 674 O O . MET A 1 82 ? 2.479 16.969 10.086 1 97.62 82 MET A O 1
ATOM 678 N N . ARG A 1 83 ? 4.484 15.969 10.328 1 97 83 ARG A N 1
ATOM 679 C CA . ARG A 1 83 ? 4.004 14.984 11.297 1 97 83 ARG A CA 1
ATOM 680 C C . ARG A 1 83 ? 3.6 15.664 12.602 1 97 83 ARG A C 1
ATOM 682 O O . ARG A 1 83 ? 2.594 15.297 13.211 1 97 83 ARG A O 1
ATOM 689 N N . ASP A 1 84 ? 4.34 16.703 13.016 1 97.69 84 ASP A N 1
ATOM 690 C CA . ASP A 1 84 ? 4.055 17.438 14.25 1 97.69 84 ASP A CA 1
ATOM 691 C C . ASP A 1 84 ? 2.701 18.141 14.172 1 97.69 84 ASP A C 1
ATOM 693 O O . ASP A 1 84 ? 2.004 18.266 15.18 1 97.69 84 ASP A O 1
ATOM 697 N N . ASP A 1 85 ? 2.336 18.609 13 1 97.38 85 ASP A N 1
ATOM 698 C CA . ASP A 1 85 ? 1.055 19.281 12.812 1 97.38 85 ASP A CA 1
ATOM 699 C C . ASP A 1 85 ? -0.105 18.391 13.242 1 97.38 85 ASP A C 1
ATOM 701 O O . ASP A 1 85 ? -1.02 18.844 13.938 1 97.38 85 ASP A O 1
ATOM 705 N N . GLY A 1 86 ? -0.108 17.125 12.867 1 96.75 86 GLY A N 1
ATOM 706 C CA . GLY A 1 86 ? -1.146 16.188 13.266 1 96.75 86 GLY A CA 1
ATOM 707 C C . GLY A 1 86 ? -1.172 15.914 14.758 1 96.75 86 GLY A C 1
ATOM 708 O O . GLY A 1 86 ? -2.242 15.875 15.367 1 96.75 86 GLY A O 1
ATOM 709 N N . ILE A 1 87 ? -0.009 15.75 15.336 1 97.38 87 ILE A N 1
ATOM 710 C CA . ILE A 1 87 ? 0.11 15.469 16.766 1 97.38 87 ILE A CA 1
ATOM 711 C C . ILE A 1 87 ? -0.41 16.656 17.562 1 97.38 87 ILE A C 1
ATOM 713 O O . ILE A 1 87 ? -1.125 16.484 18.562 1 97.38 87 ILE A O 1
ATOM 717 N N . LYS A 1 88 ? -0.052 17.891 17.188 1 97.94 88 LYS A N 1
ATOM 718 C CA . LYS A 1 88 ? -0.496 19.094 17.875 1 97.94 88 LYS A CA 1
ATOM 719 C C . LYS A 1 88 ? -2.018 19.219 17.844 1 97.94 88 LYS A C 1
ATOM 721 O O . LYS A 1 88 ? -2.633 19.625 18.828 1 97.94 88 LYS A O 1
ATOM 726 N N . LYS A 1 89 ? -2.582 18.844 16.75 1 97.94 89 LYS A N 1
ATOM 727 C CA . LYS A 1 89 ? -4.012 19.062 16.547 1 97.94 89 LYS A CA 1
ATOM 728 C C . LYS A 1 89 ? -4.828 17.953 17.203 1 97.94 89 LYS A C 1
ATOM 730 O O . LYS A 1 89 ? -5.891 18.219 17.766 1 97.94 89 LYS A O 1
ATOM 735 N N . PHE A 1 90 ? -4.301 16.656 17.141 1 98.19 90 PHE A N 1
ATOM 736 C CA . PHE A 1 90 ? -5.18 15.539 17.5 1 98.19 90 PHE A CA 1
ATOM 737 C C . PHE A 1 90 ? -4.605 14.742 18.656 1 98.19 90 PHE A C 1
ATOM 739 O O . PHE A 1 90 ? -5.277 13.875 19.219 1 98.19 90 PHE A O 1
ATOM 746 N N . GLY A 1 91 ? -3.365 15 18.984 1 96.38 91 GLY A N 1
ATOM 747 C CA . GLY A 1 91 ? -2.752 14.359 20.141 1 96.38 91 GLY A CA 1
ATOM 748 C C . GLY A 1 91 ? -2.641 12.852 20 1 96.38 91 GLY A C 1
ATOM 749 O O . GLY A 1 91 ? -2.1 12.352 19.016 1 96.38 91 GLY A O 1
ATOM 750 N N . ASN A 1 92 ? -3.242 12.148 20.984 1 96.06 92 ASN A N 1
ATOM 751 C CA . ASN A 1 92 ? -3.109 10.695 21 1 96.06 92 ASN A CA 1
ATOM 752 C C . ASN A 1 92 ? -4.359 10.016 20.453 1 96.06 92 ASN A C 1
ATOM 754 O O . ASN A 1 92 ? -4.59 8.828 20.719 1 96.06 92 ASN A O 1
ATOM 758 N N . HIS A 1 93 ? -5.078 10.68 19.719 1 96.62 93 HIS A N 1
ATOM 759 C CA . HIS A 1 93 ? -6.344 10.148 19.234 1 96.62 93 HIS A CA 1
ATOM 760 C C . HIS A 1 93 ? -6.172 9.461 17.875 1 96.62 93 HIS A C 1
ATOM 762 O O . HIS A 1 93 ? -7.16 9.117 17.219 1 96.62 93 HIS A O 1
ATOM 768 N N . PHE A 1 94 ? -4.965 9.305 17.516 1 96.38 94 PHE A N 1
ATOM 769 C CA . PHE A 1 94 ? -4.648 8.523 16.312 1 96.38 94 PHE A CA 1
ATOM 770 C C . PHE A 1 94 ? -3.266 7.895 16.438 1 96.38 94 PHE A C 1
ATOM 772 O O . PHE A 1 94 ? -2.469 8.289 17.281 1 96.38 94 PHE A O 1
ATOM 779 N N . ARG A 1 95 ? -3.086 6.941 15.602 1 94.94 95 ARG A N 1
ATOM 780 C CA . ARG A 1 95 ? -1.789 6.297 15.422 1 94.94 95 ARG A CA 1
ATOM 781 C C . ARG A 1 95 ? -1.422 6.219 13.945 1 94.94 95 ARG A C 1
ATOM 783 O O . ARG A 1 95 ? -2.27 5.902 13.102 1 94.94 95 ARG A O 1
ATOM 790 N N . ALA A 1 96 ? -0.138 6.477 13.727 1 94.88 96 ALA A N 1
ATOM 791 C CA . ALA A 1 96 ? 0.36 6.387 12.352 1 94.88 96 ALA A CA 1
ATOM 792 C C . ALA A 1 96 ? 1.565 5.453 12.273 1 94.88 96 ALA A C 1
ATOM 794 O O . ALA A 1 96 ? 2.492 5.551 13.078 1 94.88 96 ALA A O 1
ATOM 795 N N . THR A 1 97 ? 1.521 4.531 11.398 1 93.62 97 THR A N 1
ATOM 796 C CA . THR A 1 97 ? 2.68 3.74 11 1 93.62 97 THR A CA 1
ATOM 797 C C . THR A 1 97 ? 3.025 3.986 9.539 1 93.62 97 THR A C 1
ATOM 799 O O . THR A 1 97 ? 2.158 4.344 8.742 1 93.62 97 THR A O 1
ATOM 802 N N . ARG A 1 98 ? 4.336 3.828 9.273 1 94.81 98 ARG A N 1
ATOM 803 C CA . ARG A 1 98 ? 4.777 4.184 7.934 1 94.81 98 ARG A CA 1
ATOM 804 C C . ARG A 1 98 ? 5.664 3.092 7.344 1 94.81 98 ARG A C 1
ATOM 806 O O . ARG A 1 98 ? 6.469 2.488 8.055 1 94.81 98 ARG A O 1
ATOM 813 N N . ASN A 1 99 ? 5.434 2.879 6.043 1 93.5 99 ASN A N 1
ATOM 814 C CA . ASN A 1 99 ? 6.297 1.969 5.293 1 93.5 99 ASN A CA 1
ATOM 815 C C . ASN A 1 99 ? 6.66 2.537 3.926 1 93.5 99 ASN A C 1
ATOM 817 O O . ASN A 1 99 ? 5.973 3.426 3.416 1 93.5 99 ASN A O 1
ATOM 821 N N . ILE A 1 100 ? 7.816 2.047 3.5 1 96.38 100 ILE A N 1
ATOM 822 C CA . ILE A 1 100 ? 8.312 2.469 2.193 1 96.38 100 ILE A CA 1
ATOM 823 C C . ILE A 1 100 ? 8.367 1.269 1.252 1 96.38 100 ILE A C 1
ATOM 825 O O . ILE A 1 100 ? 8.93 0.225 1.596 1 96.38 100 ILE A O 1
ATOM 829 N N . LEU A 1 101 ? 7.738 1.452 0.107 1 96.94 101 LEU A N 1
ATOM 830 C CA . LEU A 1 101 ? 7.738 0.431 -0.934 1 96.94 101 LEU A CA 1
ATOM 831 C C . LEU A 1 101 ? 8.477 0.922 -2.178 1 96.94 101 LEU A C 1
ATOM 833 O O . LEU A 1 101 ? 8.008 1.836 -2.859 1 96.94 101 LEU A O 1
ATOM 837 N N . LYS A 1 102 ? 9.641 0.322 -2.408 1 97.31 102 LYS A N 1
ATOM 838 C CA . LYS A 1 102 ? 10.383 0.644 -3.623 1 97.31 102 LYS A CA 1
ATOM 839 C C . LYS A 1 102 ? 9.906 -0.206 -4.797 1 97.31 102 LYS A C 1
ATOM 841 O O . LYS A 1 102 ? 10.062 -1.43 -4.789 1 97.31 102 LYS A O 1
ATOM 846 N N . ILE A 1 103 ? 9.398 0.438 -5.797 1 98 103 ILE A N 1
ATOM 847 C CA . ILE A 1 103 ? 8.883 -0.289 -6.953 1 98 103 ILE A CA 1
ATOM 848 C C . ILE A 1 103 ? 10.039 -0.809 -7.797 1 98 103 ILE A C 1
ATOM 850 O O . ILE A 1 103 ? 10.812 -0.024 -8.352 1 98 103 ILE A O 1
ATOM 854 N N . SER A 1 104 ? 10.18 -2.109 -7.863 1 96.94 104 SER A N 1
ATOM 855 C CA . SER A 1 104 ? 11.266 -2.705 -8.633 1 96.94 104 SER A CA 1
ATOM 856 C C . SER A 1 104 ? 10.805 -3.109 -10.031 1 96.94 104 SER A C 1
ATOM 858 O O . SER A 1 104 ? 11.586 -3.096 -10.977 1 96.94 104 SER A O 1
ATOM 860 N N . GLN A 1 105 ? 9.609 -3.535 -10.242 1 97.12 105 GLN A N 1
ATOM 861 C CA . GLN A 1 105 ? 9 -3.893 -11.516 1 97.12 105 GLN A CA 1
ATOM 862 C C . GLN A 1 105 ? 7.539 -3.453 -11.57 1 97.12 105 GLN A C 1
ATOM 864 O O . GLN A 1 105 ? 6.836 -3.486 -10.562 1 97.12 105 GLN A O 1
ATOM 869 N N . SER A 1 106 ? 7.176 -3.082 -12.766 1 97.69 106 SER A N 1
ATOM 870 C CA . SER A 1 106 ? 5.793 -2.68 -13.016 1 97.69 106 SER A CA 1
ATOM 871 C C . SER A 1 106 ? 5.258 -3.307 -14.297 1 97.69 106 SER A C 1
ATOM 873 O O . SER A 1 106 ? 5.961 -3.359 -15.305 1 97.69 106 SER A O 1
ATOM 875 N N . PHE A 1 107 ? 4.008 -3.77 -14.156 1 97.5 107 PHE A N 1
ATOM 876 C CA . PHE A 1 107 ? 3.391 -4.441 -15.289 1 97.5 107 PHE A CA 1
ATOM 877 C C . PHE A 1 107 ? 1.988 -3.9 -15.539 1 97.5 107 PHE A C 1
ATOM 879 O O . PHE A 1 107 ? 1.27 -3.564 -14.602 1 97.5 107 PHE A O 1
ATOM 886 N N . THR A 1 108 ? 1.584 -3.873 -16.797 1 96.81 108 THR A N 1
ATOM 887 C CA . THR A 1 108 ? 0.214 -3.629 -17.234 1 96.81 108 THR A CA 1
ATOM 888 C C . THR A 1 108 ? -0.219 -4.672 -18.266 1 96.81 108 THR A C 1
ATOM 890 O O . THR A 1 108 ? 0.623 -5.32 -18.891 1 96.81 108 THR A O 1
ATOM 893 N N . PRO A 1 109 ? -1.549 -4.879 -18.359 1 93.75 109 PRO A N 1
ATOM 894 C CA . PRO A 1 109 ? -1.979 -5.809 -19.391 1 93.75 109 PRO A CA 1
ATOM 895 C C . PRO A 1 109 ? -1.416 -5.457 -20.766 1 93.75 109 PRO A C 1
ATOM 897 O O . PRO A 1 109 ? -1.053 -6.352 -21.547 1 93.75 109 PRO A O 1
ATOM 900 N N . GLU A 1 110 ? -1.281 -4.262 -21 1 86.44 110 GLU A N 1
ATOM 901 C CA . GLU A 1 110 ? -0.769 -3.805 -22.281 1 86.44 110 GLU A CA 1
ATOM 902 C C . GLU A 1 110 ? 0.722 -4.102 -22.422 1 86.44 110 GLU A C 1
ATOM 904 O O . GLU A 1 110 ? 1.198 -4.426 -23.516 1 86.44 110 GLU A O 1
ATOM 909 N N . SER A 1 111 ? 1.43 -3.926 -21.344 1 85.44 111 SER A N 1
ATOM 910 C CA . SER A 1 111 ? 2.869 -4.16 -21.375 1 85.44 111 SER A CA 1
ATOM 911 C C . SER A 1 111 ? 3.184 -5.633 -21.625 1 85.44 111 SER A C 1
ATOM 913 O O . SER A 1 111 ? 4.285 -5.977 -22.047 1 85.44 111 SER A O 1
ATOM 915 N N . LEU A 1 112 ? 2.248 -6.461 -21.297 1 83.12 112 LEU A N 1
ATOM 916 C CA . LEU A 1 112 ? 2.459 -7.898 -21.422 1 83.12 112 LEU A CA 1
ATOM 917 C C . LEU A 1 112 ? 2.094 -8.375 -22.828 1 83.12 112 LEU A C 1
ATOM 919 O O . LEU A 1 112 ? 2.582 -9.414 -23.281 1 83.12 112 LEU A O 1
ATOM 923 N N . ASN A 1 113 ? 1.205 -7.668 -23.406 1 74.56 113 ASN A N 1
ATOM 924 C CA . ASN A 1 113 ? 0.842 -8.023 -24.781 1 74.56 113 ASN A CA 1
ATOM 925 C C . ASN A 1 113 ? 1.943 -7.648 -25.766 1 74.56 113 ASN A C 1
ATOM 927 O O . ASN A 1 113 ? 2.006 -8.195 -26.875 1 74.56 113 ASN A O 1
ATOM 931 N N . ILE A 1 114 ? 2.74 -6.719 -25.391 1 59.22 114 ILE A N 1
ATOM 932 C CA . ILE A 1 114 ? 3.795 -6.312 -26.312 1 59.22 114 ILE A CA 1
ATOM 933 C C . ILE A 1 114 ? 5.008 -7.227 -26.156 1 59.22 114 ILE A C 1
ATOM 935 O O . ILE A 1 114 ? 5.887 -7.266 -27.016 1 59.22 114 ILE A O 1
ATOM 939 N N . ARG A 1 115 ? 5.059 -8.07 -25.25 1 45.84 115 ARG A N 1
ATOM 940 C CA . ARG A 1 115 ? 6.215 -8.961 -25.219 1 45.84 115 ARG A CA 1
ATOM 941 C C . ARG A 1 115 ? 5.98 -10.195 -26.094 1 45.84 115 ARG A C 1
ATOM 943 O O . ARG A 1 115 ? 4.852 -10.664 -26.219 1 45.84 115 ARG A O 1
ATOM 950 N N . MET B 1 1 ? -11.695 2.637 -7.625 1 96.94 1 MET B N 1
ATOM 951 C CA . MET B 1 1 ? -10.547 1.751 -7.809 1 96.94 1 MET B CA 1
ATOM 952 C C . MET B 1 1 ? -10.086 1.178 -6.473 1 96.94 1 MET B C 1
ATOM 954 O O . MET B 1 1 ? -10.352 1.758 -5.418 1 96.94 1 MET B O 1
ATOM 958 N N . VAL B 1 2 ? -9.523 -0.056 -6.523 1 97.88 2 VAL B N 1
ATOM 959 C CA . VAL B 1 2 ? -9.07 -0.703 -5.293 1 97.88 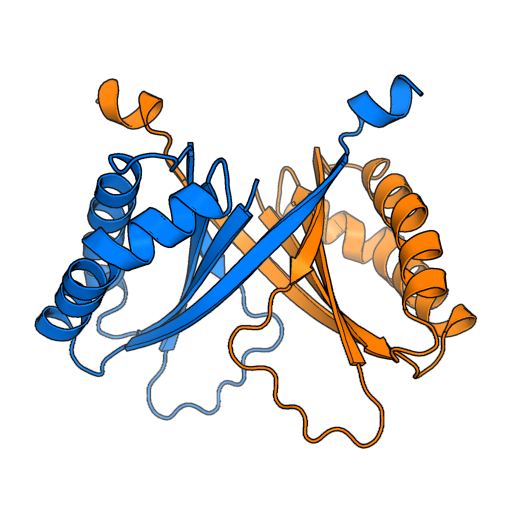2 VAL B CA 1
ATOM 960 C C . VAL B 1 2 ? -7.668 -1.265 -5.488 1 97.88 2 VAL B C 1
ATOM 962 O O . VAL B 1 2 ? -7.285 -1.628 -6.605 1 97.88 2 VAL B O 1
ATOM 965 N N . ILE B 1 3 ? -6.938 -1.192 -4.453 1 98.31 3 ILE B N 1
ATOM 966 C CA . ILE B 1 3 ? -5.613 -1.806 -4.418 1 98.31 3 ILE B CA 1
ATOM 967 C C . ILE B 1 3 ? -5.66 -3.078 -3.576 1 98.31 3 ILE B C 1
ATOM 969 O O . ILE B 1 3 ? -6.141 -3.064 -2.441 1 98.31 3 ILE B O 1
ATOM 973 N N . TYR B 1 4 ? -5.316 -4.129 -4.203 1 97.69 4 TYR B N 1
ATOM 974 C CA . TYR B 1 4 ? -5.102 -5.398 -3.521 1 97.69 4 TYR B CA 1
ATOM 975 C C . TYR B 1 4 ? -3.629 -5.598 -3.186 1 97.69 4 TYR B C 1
ATOM 977 O O . TYR B 1 4 ? -2.801 -5.773 -4.082 1 97.69 4 TYR B O 1
ATOM 985 N N . GLN B 1 5 ? -3.344 -5.566 -1.904 1 96.75 5 GLN B N 1
ATOM 986 C CA . GLN B 1 5 ? -1.965 -5.586 -1.43 1 96.75 5 GLN B CA 1
ATOM 987 C C . GLN B 1 5 ? -1.617 -6.934 -0.803 1 96.75 5 GLN B C 1
ATOM 989 O O . GLN B 1 5 ? -2.314 -7.406 0.098 1 96.75 5 GLN B O 1
ATOM 994 N N . VAL B 1 6 ? -0.58 -7.57 -1.295 1 96.69 6 VAL B N 1
ATOM 995 C CA . VAL B 1 6 ? -0.067 -8.82 -0.749 1 96.69 6 VAL B CA 1
ATOM 996 C C . VAL B 1 6 ? 1.326 -8.602 -0.165 1 96.69 6 VAL B C 1
ATOM 998 O O . VAL B 1 6 ? 2.266 -8.273 -0.893 1 96.69 6 VAL B O 1
ATOM 1001 N N . ASN B 1 7 ? 1.438 -8.734 1.109 1 94.81 7 ASN B N 1
ATOM 1002 C CA . ASN B 1 7 ? 2.703 -8.594 1.822 1 94.81 7 ASN B CA 1
ATOM 1003 C C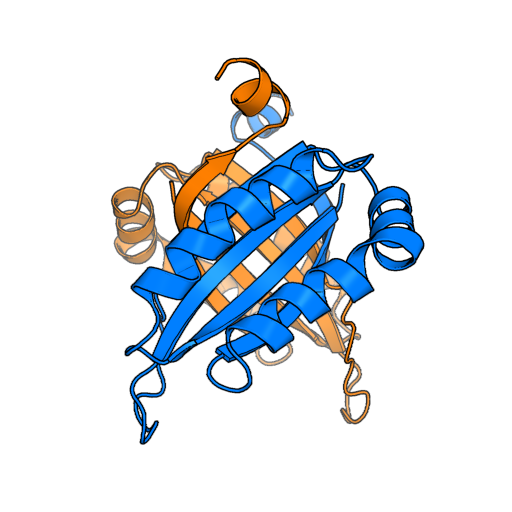 . ASN B 1 7 ? 3.357 -9.945 2.078 1 94.81 7 ASN B C 1
ATOM 1005 O O . ASN B 1 7 ? 2.758 -10.82 2.705 1 94.81 7 ASN B O 1
ATOM 1009 N N . LEU B 1 8 ? 4.582 -10.07 1.653 1 95.81 8 LEU B N 1
ATOM 1010 C CA . LEU B 1 8 ? 5.254 -11.359 1.688 1 95.81 8 LEU B CA 1
ATOM 1011 C C . LEU B 1 8 ? 6.488 -11.312 2.58 1 95.81 8 LEU B C 1
ATOM 1013 O O . LEU B 1 8 ? 7.27 -10.359 2.512 1 95.81 8 LEU B O 1
ATOM 1017 N N . THR B 1 9 ? 6.555 -12.234 3.508 1 94.56 9 THR B N 1
ATOM 1018 C CA . THR B 1 9 ? 7.785 -12.547 4.23 1 94.56 9 THR B CA 1
ATOM 1019 C C . THR B 1 9 ? 8.344 -13.898 3.785 1 94.56 9 THR B C 1
ATOM 1021 O O . THR B 1 9 ? 7.68 -14.93 3.938 1 94.56 9 THR B O 1
ATOM 1024 N N . ILE B 1 10 ? 9.547 -13.883 3.227 1 95.25 10 ILE B N 1
ATOM 1025 C CA . ILE B 1 10 ? 10.078 -15.047 2.52 1 95.25 10 ILE B CA 1
ATOM 1026 C C . ILE B 1 10 ? 11.406 -15.469 3.143 1 95.25 10 ILE B C 1
ATOM 1028 O O . ILE B 1 10 ? 12.273 -14.633 3.402 1 95.25 10 ILE B O 1
ATOM 1032 N N . ASP B 1 11 ? 11.57 -16.812 3.379 1 94.81 11 ASP B N 1
ATOM 1033 C CA . ASP B 1 11 ? 12.875 -17.312 3.816 1 94.81 11 ASP B CA 1
ATOM 1034 C C . ASP B 1 11 ? 13.977 -16.875 2.859 1 94.81 11 ASP B C 1
ATOM 1036 O O . ASP B 1 11 ? 13.844 -17.016 1.642 1 94.81 11 ASP B O 1
ATOM 1040 N N . ALA B 1 12 ? 15.039 -16.391 3.457 1 94 12 ALA B N 1
ATOM 1041 C CA . ALA B 1 12 ? 16.125 -15.844 2.65 1 94 12 ALA B CA 1
ATOM 1042 C C . ALA B 1 12 ? 16.688 -16.891 1.694 1 94 12 ALA B C 1
ATOM 1044 O O . ALA B 1 12 ? 17.094 -16.562 0.582 1 94 12 ALA B O 1
ATOM 1045 N N . ASN B 1 13 ? 16.609 -18.141 2.094 1 94.81 13 ASN B N 1
ATOM 1046 C CA . ASN B 1 13 ? 17.219 -19.219 1.315 1 94.81 13 ASN B CA 1
ATOM 1047 C C . ASN B 1 13 ? 16.453 -19.484 0.022 1 94.81 13 ASN B C 1
ATOM 1049 O O . ASN B 1 13 ? 17 -20 -0.941 1 94.81 13 ASN B O 1
ATOM 1053 N N . ILE B 1 14 ? 15.219 -19.094 0.014 1 96.88 14 ILE B N 1
ATOM 1054 C CA . ILE B 1 14 ? 14.445 -19.375 -1.189 1 96.88 14 ILE B CA 1
ATOM 1055 C C . ILE B 1 14 ? 14.023 -18.062 -1.843 1 96.88 14 ILE B C 1
ATOM 1057 O O . ILE B 1 14 ? 13.18 -18.047 -2.74 1 96.88 14 ILE B O 1
ATOM 1061 N N . PHE B 1 15 ? 14.492 -16.969 -1.467 1 96.44 15 PHE B N 1
ATOM 1062 C CA . PHE B 1 15 ? 14.031 -15.648 -1.869 1 96.44 15 PHE B CA 1
ATOM 1063 C C . PHE B 1 15 ? 14.102 -15.492 -3.383 1 96.44 15 PHE B C 1
ATOM 1065 O O . PHE B 1 15 ? 13.117 -15.102 -4.016 1 96.44 15 PHE B O 1
ATOM 1072 N N . ASN B 1 16 ? 15.258 -15.789 -3.945 1 96.94 16 ASN B N 1
ATOM 10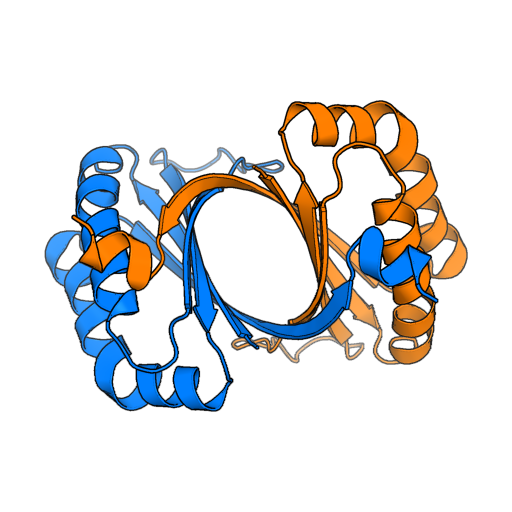73 C CA . ASN B 1 16 ? 15.445 -15.609 -5.383 1 96.94 16 ASN B CA 1
ATOM 1074 C C . ASN B 1 16 ? 14.516 -16.516 -6.184 1 96.94 16 ASN B C 1
ATOM 1076 O O . ASN B 1 16 ? 13.961 -16.109 -7.199 1 96.94 16 ASN B O 1
ATOM 1080 N N . GLU B 1 17 ? 14.422 -17.719 -5.77 1 98.12 17 GLU B N 1
ATOM 1081 C CA . GLU B 1 17 ? 13.516 -18.656 -6.422 1 98.12 17 GLU B CA 1
ATOM 1082 C C . GLU B 1 17 ? 12.07 -18.188 -6.328 1 98.12 17 GLU B C 1
ATOM 1084 O O . GLU B 1 17 ? 11.328 -18.234 -7.312 1 98.12 17 GLU B O 1
ATOM 1089 N N . TYR B 1 18 ? 11.688 -17.766 -5.172 1 98.12 18 TYR B N 1
ATOM 1090 C CA . TYR B 1 18 ? 10.336 -17.266 -4.961 1 98.12 18 TYR B CA 1
ATOM 1091 C C . TYR B 1 18 ? 10.047 -16.062 -5.855 1 98.12 18 TYR B C 1
ATOM 1093 O O . TYR B 1 18 ? 9.008 -16 -6.508 1 98.12 18 TYR B O 1
ATOM 1101 N N . LYS B 1 19 ? 10.969 -15.18 -5.855 1 97.75 19 LYS B N 1
ATOM 1102 C CA . LYS B 1 19 ? 10.805 -13.969 -6.656 1 97.75 19 LYS B CA 1
ATOM 1103 C C . LYS B 1 19 ? 10.68 -14.312 -8.141 1 97.75 19 LYS B C 1
ATOM 1105 O O . LYS B 1 19 ? 9.852 -13.727 -8.844 1 97.75 19 LYS B O 1
ATOM 1110 N N . ALA B 1 20 ? 11.469 -15.211 -8.609 1 97.94 20 ALA B N 1
ATOM 1111 C CA . ALA B 1 20 ? 11.414 -15.648 -10.008 1 97.94 20 ALA B CA 1
ATOM 1112 C C . ALA B 1 20 ? 10.055 -16.234 -10.344 1 97.94 20 ALA B C 1
ATOM 1114 O O . ALA B 1 20 ? 9.539 -16.047 -11.445 1 97.94 20 ALA B O 1
ATOM 1115 N N . TRP B 1 21 ? 9.5 -16.953 -9.422 1 98.56 21 TRP B N 1
ATOM 1116 C CA . TRP B 1 21 ? 8.18 -17.531 -9.594 1 98.56 21 TRP B CA 1
ATOM 1117 C C . TRP B 1 21 ? 7.098 -16.453 -9.523 1 98.56 21 TRP B C 1
ATOM 1119 O O . TRP B 1 21 ? 6.098 -16.531 -10.242 1 98.56 21 TRP B O 1
ATOM 1129 N N . LEU B 1 22 ? 7.254 -15.484 -8.688 1 98.38 22 LEU B N 1
ATOM 1130 C CA . LEU B 1 22 ? 6.25 -14.469 -8.383 1 98.38 22 LEU B CA 1
ATOM 1131 C C . LEU B 1 22 ? 5.969 -13.602 -9.609 1 98.38 22 LEU B C 1
ATOM 1133 O O . LEU B 1 22 ? 4.82 -13.219 -9.852 1 98.38 22 LEU B O 1
ATOM 1137 N N . ILE B 1 23 ? 7.012 -13.344 -10.336 1 97.56 23 ILE B N 1
ATOM 1138 C CA . ILE B 1 23 ? 6.902 -12.398 -11.438 1 97.56 23 ILE B CA 1
ATOM 1139 C C . ILE B 1 23 ? 5.91 -12.922 -12.469 1 97.56 23 ILE B C 1
ATOM 1141 O O . ILE B 1 23 ? 4.895 -12.273 -12.75 1 97.56 23 ILE B O 1
ATOM 1145 N N . PRO B 1 24 ? 6.074 -14.133 -13.039 1 97.56 24 PRO B N 1
ATOM 1146 C CA . PRO B 1 24 ? 5.051 -14.625 -13.969 1 97.56 24 PRO B CA 1
ATOM 1147 C C . PRO B 1 24 ? 3.697 -14.836 -13.289 1 97.56 24 PRO B C 1
ATOM 1149 O O . PRO B 1 24 ? 2.656 -14.688 -13.938 1 97.56 24 PRO B O 1
ATOM 1152 N N . HIS B 1 25 ? 3.68 -15.148 -12.023 1 98.19 25 HIS B N 1
ATOM 1153 C CA . HIS B 1 25 ? 2.438 -15.281 -11.273 1 98.19 25 HIS B CA 1
ATOM 1154 C C . HIS B 1 25 ? 1.654 -13.969 -11.266 1 98.19 25 HIS B C 1
ATOM 1156 O O . HIS B 1 25 ? 0.444 -13.969 -11.5 1 98.19 25 HIS B O 1
ATOM 1162 N N . MET B 1 26 ? 2.312 -12.898 -11.008 1 98.19 26 MET B N 1
ATOM 1163 C CA . MET B 1 26 ? 1.684 -11.578 -11.008 1 98.19 26 MET B CA 1
ATOM 1164 C C . MET B 1 26 ? 1.167 -11.227 -12.398 1 98.19 26 MET B C 1
ATOM 1166 O O . MET B 1 26 ? 0.096 -10.633 -12.531 1 98.19 26 MET B O 1
ATOM 1170 N N . GLN B 1 27 ? 1.923 -11.547 -13.414 1 97.69 27 GLN B N 1
ATOM 1171 C CA . GLN B 1 27 ? 1.505 -11.273 -14.781 1 97.69 27 GLN B CA 1
ATOM 1172 C C . GLN B 1 27 ? 0.232 -12.039 -15.133 1 97.69 27 GLN B C 1
ATOM 1174 O O . GLN B 1 27 ? -0.636 -11.523 -15.836 1 97.69 27 GLN B O 1
ATOM 1179 N N . GLU B 1 28 ? 0.129 -13.281 -14.695 1 97.38 28 GLU B N 1
ATOM 1180 C CA . GLU B 1 28 ? -1.095 -14.055 -14.891 1 97.38 28 GLU B CA 1
ATOM 1181 C C . GLU B 1 28 ? -2.301 -13.336 -14.289 1 97.38 28 GLU B C 1
ATOM 1183 O O . GLU B 1 28 ? -3.371 -13.297 -14.891 1 97.38 28 GLU B O 1
ATOM 1188 N N . MET B 1 29 ? -2.127 -12.766 -13.117 1 97.69 29 MET B N 1
ATOM 1189 C CA . MET B 1 29 ? -3.207 -12.047 -12.453 1 97.69 29 MET B CA 1
ATOM 1190 C C . MET B 1 29 ? -3.711 -10.898 -13.312 1 97.69 29 MET B C 1
ATOM 1192 O O . MET B 1 29 ? -4.902 -10.586 -13.305 1 97.69 29 MET B O 1
ATOM 1196 N N . LEU B 1 30 ? -2.865 -10.336 -14.086 1 97.69 30 LEU B N 1
ATOM 1197 C CA . LEU B 1 30 ? -3.207 -9.195 -14.93 1 97.69 30 LEU B CA 1
ATOM 1198 C C . LEU B 1 30 ? -4.129 -9.625 -16.062 1 97.69 30 LEU B C 1
ATOM 1200 O O . LEU B 1 30 ? -4.754 -8.781 -16.719 1 97.69 30 LEU B O 1
ATOM 1204 N N . SER B 1 31 ? -4.16 -10.883 -16.344 1 96.5 31 SER B N 1
ATOM 1205 C CA . SER B 1 31 ? -5.027 -11.375 -17.406 1 96.5 31 SER B CA 1
ATOM 1206 C C . SER B 1 31 ? -6.473 -11.5 -16.938 1 96.5 31 SER B C 1
ATOM 1208 O O . SER B 1 31 ? -7.387 -11.664 -17.734 1 96.5 31 SER B O 1
ATOM 1210 N N . PHE B 1 32 ? -6.66 -11.445 -15.617 1 97.69 32 PHE B N 1
ATOM 1211 C CA . PHE B 1 32 ? -8.008 -11.57 -15.07 1 97.69 32 PHE B CA 1
ATOM 1212 C C . PHE B 1 32 ? -8.773 -10.258 -15.219 1 97.69 32 PHE B C 1
ATOM 1214 O O . PHE B 1 32 ? -8.172 -9.18 -15.258 1 97.69 32 PHE B O 1
ATOM 1221 N N . PRO B 1 33 ? -10.109 -10.391 -15.305 1 97.56 33 PRO B N 1
ATOM 1222 C CA . PRO B 1 33 ? -10.922 -9.188 -15.484 1 97.56 33 PRO B CA 1
ATOM 1223 C C . PRO B 1 33 ? -10.711 -8.164 -14.367 1 97.56 33 PRO B C 1
ATOM 1225 O O . PRO B 1 33 ? -10.68 -8.531 -13.188 1 97.56 33 PRO B O 1
ATOM 1228 N N . GLY B 1 34 ? -10.469 -6.902 -14.773 1 98.31 34 GLY B N 1
ATOM 1229 C CA . GLY B 1 34 ? -10.492 -5.801 -13.828 1 98.31 34 GLY B CA 1
ATOM 1230 C C . GLY B 1 34 ? -9.109 -5.41 -13.344 1 98.31 34 GLY B C 1
ATOM 1231 O O . GLY B 1 34 ? -8.93 -4.348 -12.742 1 98.31 34 GLY B O 1
ATOM 1232 N N . PHE B 1 35 ? -8.102 -6.25 -13.508 1 98.56 35 PHE B N 1
ATOM 1233 C CA . PHE B 1 35 ? -6.734 -5.934 -13.102 1 98.56 35 PHE B CA 1
ATOM 1234 C C . PHE B 1 35 ? -6.098 -4.949 -14.078 1 98.56 35 PHE B C 1
ATOM 1236 O O . PHE B 1 35 ? -6.047 -5.207 -15.281 1 98.56 35 PHE B O 1
ATOM 1243 N N . LEU B 1 36 ? -5.59 -3.857 -13.547 1 98.44 36 LEU B N 1
ATOM 1244 C CA . LEU B 1 36 ? -5.125 -2.77 -14.398 1 98.44 36 LEU B CA 1
ATOM 1245 C C . LEU B 1 36 ? -3.605 -2.643 -14.336 1 98.44 36 LEU B C 1
ATOM 1247 O O . LEU B 1 36 ? -2.977 -2.203 -15.305 1 98.44 36 LEU B O 1
ATOM 1251 N N . GLN B 1 37 ? -3.051 -2.92 -13.227 1 98.5 37 GLN B N 1
ATOM 1252 C CA . GLN B 1 37 ? -1.622 -2.738 -12.992 1 98.5 37 GLN B CA 1
ATOM 1253 C C . GLN B 1 37 ? -1.131 -3.645 -11.867 1 98.5 37 GLN B C 1
ATOM 1255 O O . GLN B 1 37 ? -1.884 -3.957 -10.945 1 98.5 37 GLN B O 1
ATOM 1260 N N . ALA B 1 38 ? 0.042 -4.109 -11.992 1 98.62 38 ALA B N 1
ATOM 1261 C CA . ALA B 1 38 ? 0.732 -4.84 -10.93 1 98.62 38 ALA B CA 1
ATOM 1262 C C . ALA B 1 38 ? 2.119 -4.258 -10.672 1 98.62 38 ALA B C 1
ATOM 1264 O O . ALA B 1 38 ? 2.877 -4.004 -11.609 1 98.62 38 ALA B O 1
ATOM 1265 N N . ASP B 1 39 ? 2.471 -4.016 -9.438 1 98.44 39 ASP B N 1
ATOM 1266 C CA . ASP B 1 39 ? 3.791 -3.527 -9.047 1 98.44 39 ASP B CA 1
ATOM 1267 C C . ASP B 1 39 ? 4.441 -4.461 -8.031 1 98.44 39 ASP B C 1
ATOM 1269 O O . ASP B 1 39 ? 3.848 -4.77 -6.996 1 98.44 39 ASP B O 1
ATOM 1273 N N . LEU B 1 40 ? 5.621 -4.973 -8.391 1 98.44 40 LEU B N 1
ATOM 1274 C CA . LEU B 1 40 ? 6.457 -5.668 -7.414 1 98.44 40 LEU B CA 1
ATOM 1275 C C . LEU B 1 40 ? 7.344 -4.688 -6.66 1 98.44 40 LEU B C 1
ATOM 1277 O O . LEU B 1 40 ? 8.07 -3.896 -7.273 1 98.44 40 LEU B O 1
ATOM 1281 N N . CYS B 1 41 ? 7.277 -4.762 -5.316 1 97.81 41 CYS B N 1
ATOM 1282 C CA . CYS B 1 41 ? 7.965 -3.766 -4.504 1 97.81 41 CYS B CA 1
ATOM 1283 C C . CYS B 1 41 ? 8.883 -4.434 -3.486 1 97.81 41 CYS B C 1
ATOM 1285 O O . CYS B 1 41 ? 8.523 -5.449 -2.889 1 97.81 41 CYS B O 1
ATOM 1287 N N . ASP B 1 42 ? 10.055 -3.863 -3.355 1 94 42 ASP B N 1
ATOM 1288 C CA . ASP B 1 42 ? 10.898 -4.168 -2.205 1 94 42 ASP B CA 1
ATOM 1289 C C . ASP B 1 42 ? 10.453 -3.379 -0.975 1 94 42 ASP B C 1
ATOM 1291 O O . ASP B 1 42 ? 10.203 -2.174 -1.061 1 94 42 ASP B O 1
ATOM 1295 N N . ASP B 1 43 ? 10.102 -4.195 -0.031 1 81.69 43 ASP B N 1
ATOM 1296 C CA . ASP B 1 43 ? 9.719 -3.518 1.206 1 81.69 43 ASP B CA 1
ATOM 1297 C C . ASP B 1 43 ? 10.953 -3.131 2.018 1 81.69 43 ASP B C 1
ATOM 1299 O O . ASP B 1 43 ? 11.703 -4 2.475 1 81.69 43 ASP B O 1
ATOM 1303 N N . ILE B 1 44 ? 11.219 -1.998 2.033 1 69.19 44 ILE B N 1
ATOM 1304 C CA . ILE B 1 44 ? 12.398 -1.56 2.768 1 69.19 44 ILE B CA 1
ATOM 1305 C C . ILE B 1 44 ? 12.023 -1.249 4.215 1 69.19 44 ILE B C 1
ATOM 1307 O O . ILE B 1 44 ? 11.062 -0.517 4.469 1 69.19 44 ILE B O 1
ATOM 1311 N N . GLU B 1 45 ? 11.867 -2.451 4.844 1 61.34 45 GLU B N 1
ATOM 1312 C CA . GLU B 1 45 ? 11.422 -2.381 6.23 1 61.34 45 GLU B CA 1
ATOM 1313 C C . GLU B 1 45 ? 12.211 -1.333 7.012 1 61.34 45 GLU B C 1
ATOM 1315 O O . GLU B 1 45 ? 13.422 -1.201 6.832 1 61.34 45 GLU B O 1
ATOM 1320 N N . THR B 1 46 ? 11.383 -0.298 7.465 1 47.16 46 THR B N 1
ATOM 1321 C CA . THR B 1 46 ? 12.125 0.499 8.43 1 47.16 46 THR B CA 1
ATOM 1322 C C . THR B 1 46 ? 12.445 -0.322 9.68 1 47.16 46 THR B C 1
ATOM 1324 O O . THR B 1 46 ? 13.523 -0.183 10.258 1 47.16 46 THR B O 1
ATOM 1327 N N . ASP B 1 47 ? 11.398 -1.061 10.242 1 43.66 47 ASP B N 1
ATOM 1328 C CA . ASP B 1 47 ? 11.672 -1.634 11.555 1 43.66 47 ASP B CA 1
ATOM 1329 C C . ASP B 1 47 ? 11.914 -3.137 11.461 1 43.66 47 ASP B C 1
ATOM 1331 O O . ASP B 1 47 ? 10.969 -3.928 11.445 1 43.66 47 ASP B O 1
ATOM 1335 N N . ILE B 1 48 ? 12.93 -3.531 10.773 1 47.47 48 ILE B N 1
ATOM 1336 C CA . ILE B 1 48 ? 13.289 -4.938 10.625 1 47.47 48 ILE B CA 1
ATOM 1337 C C . ILE B 1 48 ? 13.562 -5.551 12 1 47.47 48 ILE B C 1
ATOM 1339 O O . ILE B 1 48 ? 14.336 -5.004 12.789 1 47.47 48 ILE B O 1
ATOM 1343 N N . ASN B 1 49 ? 12.602 -6.328 12.492 1 44.28 49 ASN B N 1
ATOM 1344 C CA . ASN B 1 49 ? 12.984 -7.16 13.633 1 44.28 49 ASN B CA 1
ATOM 1345 C C . ASN B 1 49 ? 13.906 -8.305 13.211 1 44.28 49 ASN B C 1
ATOM 1347 O O . ASN B 1 49 ? 13.484 -9.211 12.484 1 44.28 49 ASN B O 1
ATOM 1351 N N . ILE B 1 50 ? 15.141 -8.188 13.336 1 46.41 50 ILE B N 1
ATOM 1352 C CA . ILE B 1 50 ? 16.219 -9.125 13.031 1 46.41 50 ILE B CA 1
ATOM 1353 C C . ILE B 1 50 ? 16.078 -10.375 13.891 1 46.41 50 ILE B C 1
ATOM 1355 O O . ILE B 1 50 ? 16.938 -11.258 13.859 1 46.41 50 ILE B O 1
ATOM 1359 N N . ASN B 1 51 ? 15.242 -10.523 14.836 1 48.81 51 ASN B N 1
ATOM 1360 C CA . ASN B 1 51 ? 15.547 -11.609 15.75 1 48.81 51 ASN B CA 1
ATOM 1361 C C . ASN B 1 51 ? 15.102 -12.961 15.188 1 48.81 51 ASN B C 1
ATOM 1363 O O . ASN B 1 51 ? 14.922 -13.922 15.938 1 48.81 51 ASN B O 1
ATOM 1367 N N . ASN B 1 52 ? 14.867 -13.062 13.82 1 57.44 52 ASN B N 1
ATOM 1368 C CA . ASN B 1 52 ? 14.328 -14.375 13.469 1 57.44 52 ASN B CA 1
ATOM 1369 C C . ASN B 1 52 ? 15.445 -15.406 13.273 1 57.44 52 ASN B C 1
ATOM 1371 O O . ASN B 1 52 ? 16.547 -15.055 12.852 1 57.44 52 ASN B O 1
ATOM 1375 N N . GLU B 1 53 ? 15.266 -16.547 13.828 1 63.81 53 GLU B N 1
ATOM 1376 C CA . GLU B 1 53 ? 16.156 -17.703 13.656 1 63.81 53 GLU B CA 1
ATOM 1377 C C . GLU B 1 53 ? 16.547 -17.875 12.195 1 63.81 53 GLU B C 1
ATOM 1379 O O . GLU B 1 53 ? 17.703 -18.172 11.891 1 63.81 53 GLU B O 1
ATOM 1384 N N . THR B 1 54 ? 15.555 -17.734 11.312 1 77.38 54 THR B N 1
ATOM 1385 C CA . THR B 1 54 ? 15.812 -17.812 9.883 1 77.38 54 THR B CA 1
ATOM 1386 C C . THR B 1 54 ? 15.656 -16.438 9.227 1 77.38 54 THR B C 1
ATOM 1388 O O . THR B 1 54 ? 14.57 -15.852 9.266 1 77.38 54 THR B O 1
ATOM 1391 N N . PRO B 1 55 ? 16.734 -16 8.734 1 88.38 55 PRO B N 1
ATOM 1392 C CA . PRO B 1 55 ? 16.641 -14.695 8.078 1 88.38 55 PRO B CA 1
ATOM 1393 C C . PRO B 1 55 ? 15.555 -14.648 7.012 1 88.38 55 PRO B C 1
ATOM 1395 O O . PRO B 1 55 ? 15.336 -15.641 6.305 1 88.38 55 PRO B O 1
ATOM 1398 N N . THR B 1 56 ? 14.734 -13.664 6.941 1 91.81 56 THR B N 1
ATOM 1399 C CA . THR B 1 56 ? 13.664 -13.484 5.965 1 91.81 56 THR B CA 1
ATOM 1400 C C . THR B 1 56 ? 13.852 -12.172 5.199 1 91.81 56 THR B C 1
ATOM 1402 O O . THR B 1 56 ? 14.594 -11.289 5.633 1 91.81 56 THR B O 1
ATOM 1405 N N . GLN B 1 57 ? 13.32 -12.094 3.979 1 92.44 57 GLN B N 1
ATOM 1406 C CA . GLN B 1 57 ? 13.211 -10.875 3.18 1 92.44 57 GLN B CA 1
ATOM 1407 C C . GLN B 1 57 ? 11.758 -10.602 2.791 1 92.44 57 GLN B C 1
ATOM 1409 O O . GLN B 1 57 ? 10.953 -11.531 2.676 1 92.44 57 GLN B O 1
ATOM 1414 N N . ASN B 1 58 ? 11.516 -9.336 2.578 1 94.12 58 ASN B N 1
ATOM 1415 C CA . ASN B 1 58 ? 10.133 -8.953 2.342 1 94.12 58 ASN B CA 1
ATOM 1416 C C . ASN B 1 58 ? 9.93 -8.438 0.92 1 94.12 58 ASN B C 1
ATOM 1418 O O . ASN B 1 58 ? 10.781 -7.73 0.385 1 94.12 58 ASN B O 1
ATOM 1422 N N . LEU B 1 59 ? 8.844 -8.773 0.346 1 96.19 59 LEU B N 1
ATOM 1423 C CA . LEU B 1 59 ? 8.297 -8.211 -0.883 1 96.19 59 LEU B CA 1
ATOM 1424 C C . LEU B 1 59 ? 6.836 -7.809 -0.693 1 96.19 59 LEU B C 1
ATOM 1426 O O . LEU B 1 59 ? 6.145 -8.352 0.174 1 96.19 59 LEU B O 1
ATOM 1430 N N . THR B 1 60 ? 6.469 -6.895 -1.469 1 97.19 60 THR B N 1
ATOM 1431 C CA . THR B 1 60 ? 5.055 -6.547 -1.553 1 97.19 60 THR B CA 1
ATOM 1432 C C . THR B 1 60 ? 4.586 -6.527 -3.004 1 97.19 60 THR B C 1
ATOM 1434 O O . THR B 1 60 ? 5.242 -5.941 -3.867 1 97.19 60 THR B O 1
ATOM 1437 N N . ALA B 1 61 ? 3.557 -7.238 -3.324 1 98.12 61 ALA B N 1
ATOM 1438 C CA . ALA B 1 61 ? 2.869 -7.164 -4.609 1 98.12 61 ALA B CA 1
ATOM 1439 C C . ALA B 1 61 ? 1.618 -6.297 -4.516 1 98.12 61 ALA B C 1
ATOM 1441 O O . ALA B 1 61 ? 0.756 -6.531 -3.666 1 98.12 61 ALA B O 1
ATOM 1442 N N . LEU B 1 62 ? 1.567 -5.312 -5.324 1 98.44 62 LEU B N 1
ATOM 1443 C CA . LEU B 1 62 ? 0.413 -4.422 -5.398 1 98.44 62 LEU B CA 1
ATOM 1444 C C . LEU B 1 62 ? -0.335 -4.613 -6.711 1 98.44 62 LEU B C 1
ATOM 1446 O O . LEU B 1 62 ? 0.277 -4.633 -7.781 1 98.44 62 LEU B O 1
ATOM 1450 N N . TYR B 1 63 ? -1.653 -4.734 -6.625 1 98.69 63 TYR B N 1
ATOM 1451 C CA . TYR B 1 63 ? -2.512 -4.812 -7.805 1 98.69 63 TYR B CA 1
ATOM 1452 C C . TYR B 1 63 ? -3.547 -3.691 -7.797 1 98.69 63 TYR B C 1
ATOM 1454 O O . TYR B 1 63 ? -4.285 -3.527 -6.824 1 98.69 63 TYR B O 1
ATOM 1462 N N . LEU B 1 64 ? -3.557 -2.973 -8.82 1 98.69 64 LEU B N 1
ATOM 1463 C CA . LEU B 1 64 ? -4.617 -1.993 -9.031 1 98.69 64 LEU B CA 1
ATOM 1464 C C . LEU B 1 64 ? -5.762 -2.598 -9.836 1 98.69 64 LEU B C 1
ATOM 1466 O O . LEU B 1 64 ? -5.543 -3.135 -10.93 1 98.69 64 LEU B O 1
ATOM 1470 N N . LEU B 1 65 ? -6.91 -2.592 -9.297 1 98.56 65 LEU B N 1
ATOM 1471 C CA . LEU B 1 65 ? -8.109 -3.045 -10 1 98.56 65 LEU B CA 1
ATOM 1472 C C . LEU B 1 65 ? -9.086 -1.894 -10.203 1 98.56 65 LEU B C 1
ATOM 1474 O O . LEU B 1 65 ? -9.086 -0.931 -9.43 1 98.56 65 LEU B O 1
ATOM 1478 N N . ASP B 1 66 ? -9.969 -2.113 -11.117 1 98.44 66 ASP B N 1
ATOM 1479 C CA . ASP B 1 66 ? -10.875 -1.042 -11.5 1 98.44 66 ASP B CA 1
ATOM 1480 C C . ASP B 1 66 ? -12.023 -0.911 -10.5 1 98.44 66 ASP B C 1
ATOM 1482 O O . ASP B 1 66 ? -12.672 0.136 -10.422 1 98.44 66 ASP B O 1
ATOM 1486 N N . SER B 1 67 ? -12.32 -2.012 -9.773 1 97.56 67 SER B N 1
ATOM 1487 C CA . SER B 1 67 ? -13.453 -1.938 -8.867 1 97.56 67 SER B CA 1
ATOM 1488 C C . SER B 1 67 ? -13.375 -3.014 -7.789 1 97.56 67 SER B C 1
ATOM 1490 O O . SER B 1 67 ? -12.633 -3.992 -7.938 1 97.56 67 SER B O 1
ATOM 1492 N N . GLU B 1 68 ? -14.148 -2.785 -6.73 1 96.5 68 GLU B N 1
ATOM 1493 C CA . GLU B 1 68 ? -14.312 -3.805 -5.695 1 96.5 68 GLU B CA 1
ATOM 1494 C C . GLU B 1 68 ? -14.992 -5.051 -6.25 1 96.5 68 GLU B C 1
ATOM 1496 O O . GLU B 1 68 ? -14.719 -6.168 -5.805 1 96.5 68 GLU B O 1
ATOM 1501 N N . GLN B 1 69 ? -15.883 -4.828 -7.195 1 97.81 69 GLN B N 1
ATOM 1502 C CA . GLN B 1 69 ? -16.594 -5.945 -7.812 1 97.81 69 GLN B CA 1
ATOM 1503 C C . GLN B 1 69 ? -15.617 -6.867 -8.555 1 97.81 69 GLN B C 1
ATOM 1505 O O . GLN B 1 69 ? -15.727 -8.094 -8.461 1 97.81 69 GLN B O 1
ATOM 1510 N N . SER B 1 70 ? -14.734 -6.277 -9.25 1 98.44 70 SER B N 1
ATOM 1511 C CA . SER B 1 70 ? -13.727 -7.074 -9.945 1 98.44 70 SER B CA 1
ATOM 1512 C C . SER B 1 70 ? -12.883 -7.879 -8.961 1 98.44 70 SER B C 1
ATOM 1514 O O . SER B 1 70 ? -12.555 -9.039 -9.219 1 98.44 70 SER B O 1
ATOM 1516 N N . LEU B 1 71 ? -12.531 -7.25 -7.836 1 97.88 71 LEU B N 1
ATOM 1517 C CA . LEU B 1 71 ? -11.766 -7.957 -6.816 1 97.88 71 LEU B CA 1
ATOM 1518 C C . LEU B 1 71 ? -12.57 -9.117 -6.246 1 97.88 71 LEU B C 1
ATOM 1520 O O . LEU B 1 71 ? -12.031 -10.219 -6.059 1 97.88 71 LEU B O 1
ATOM 1524 N N . GLN B 1 72 ? -13.805 -8.867 -5.992 1 97.56 72 GLN B N 1
ATOM 1525 C CA . GLN B 1 72 ? -14.664 -9.938 -5.492 1 97.56 72 GLN B CA 1
ATOM 1526 C C . GLN B 1 72 ? -14.75 -11.086 -6.492 1 97.56 72 GLN B C 1
ATOM 1528 O O . GLN B 1 72 ? -14.734 -12.258 -6.105 1 97.56 72 GLN B O 1
ATOM 1533 N N . TYR B 1 73 ? -14.898 -10.734 -7.742 1 98.25 73 TYR B N 1
ATOM 1534 C CA . TYR B 1 73 ? -14.906 -11.75 -8.789 1 98.25 73 TYR B CA 1
ATOM 1535 C C . TYR B 1 73 ? -13.633 -12.586 -8.758 1 98.25 73 TYR B C 1
ATOM 1537 O O . TYR B 1 73 ? -13.68 -13.812 -8.867 1 98.25 73 TYR B O 1
ATOM 1545 N N . TYR B 1 74 ? -12.508 -11.938 -8.594 1 98.44 74 TYR B N 1
ATOM 1546 C CA . TYR B 1 74 ? -11.227 -12.617 -8.461 1 98.44 74 TYR B CA 1
ATOM 1547 C C . TYR B 1 74 ? -11.242 -13.586 -7.277 1 98.44 74 TYR B C 1
ATOM 1549 O O . TYR B 1 74 ? -10.812 -14.734 -7.402 1 98.44 74 TYR B O 1
ATOM 1557 N N . PHE B 1 75 ? -11.711 -13.156 -6.113 1 97.62 75 PHE B N 1
ATOM 1558 C CA . PHE B 1 75 ? -11.758 -14 -4.926 1 97.62 75 PHE B CA 1
ATOM 1559 C C . PHE B 1 75 ? -12.633 -15.227 -5.168 1 97.62 75 PHE B C 1
ATOM 1561 O O . PHE B 1 75 ? -12.289 -16.328 -4.742 1 97.62 75 PHE B O 1
ATOM 1568 N N . ASP B 1 76 ? -13.703 -15.039 -5.918 1 98 76 ASP B N 1
ATOM 1569 C CA . ASP B 1 76 ? -14.695 -16.094 -6.121 1 98 76 ASP B CA 1
ATOM 1570 C C . ASP B 1 76 ? -14.203 -17.125 -7.129 1 98 76 ASP B C 1
ATOM 1572 O O . ASP B 1 76 ? -14.57 -18.297 -7.047 1 98 76 ASP B O 1
ATOM 1576 N N . HIS B 1 77 ? -13.312 -16.734 -7.996 1 98.06 77 HIS B N 1
ATOM 1577 C CA . HIS B 1 77 ? -13.117 -17.609 -9.156 1 98.06 77 HIS B CA 1
ATOM 1578 C C . HIS B 1 77 ? -11.648 -18 -9.305 1 98.06 77 HIS B C 1
ATOM 1580 O O . HIS B 1 77 ? -11.336 -19.031 -9.906 1 98.06 77 HIS B O 1
ATOM 1586 N N . TYR B 1 78 ? -10.781 -17.141 -8.766 1 98.19 78 TYR B N 1
ATOM 1587 C CA . TYR B 1 78 ? -9.398 -17.375 -9.188 1 98.19 78 TYR B CA 1
ATOM 1588 C C . TYR B 1 78 ? -8.469 -17.469 -7.98 1 98.19 78 TYR B C 1
ATOM 1590 O O . TYR B 1 78 ? -7.441 -18.141 -8.031 1 98.19 78 TYR B O 1
ATOM 1598 N N . ALA B 1 79 ? -8.797 -16.844 -6.848 1 97.69 79 ALA B N 1
ATOM 1599 C CA . ALA B 1 79 ? -7.852 -16.578 -5.766 1 97.69 79 ALA B CA 1
ATOM 1600 C C . ALA B 1 79 ? -7.367 -17.875 -5.129 1 97.69 79 ALA B C 1
ATOM 1602 O O . ALA B 1 79 ? -6.164 -18.047 -4.91 1 97.69 79 ALA B O 1
ATOM 1603 N N . LYS B 1 80 ? -8.281 -18.766 -4.781 1 97.56 80 LYS B N 1
ATOM 1604 C CA . LYS B 1 80 ? -7.918 -19.969 -4.039 1 97.56 80 LYS B CA 1
ATOM 1605 C C . LYS B 1 80 ? -6.879 -20.781 -4.801 1 97.56 80 LYS B C 1
ATOM 1607 O O . LYS B 1 80 ? -5.812 -21.094 -4.262 1 97.56 80 LYS B O 1
ATOM 1612 N N . PRO B 1 81 ? -7.094 -21.188 -6.062 1 97.38 81 PRO B N 1
ATOM 1613 C CA . PRO B 1 81 ? -6.055 -21.953 -6.754 1 97.38 81 PRO B CA 1
ATOM 1614 C C . PRO B 1 81 ? -4.75 -21.172 -6.91 1 97.38 81 PRO B C 1
ATOM 1616 O O . PRO B 1 81 ? -3.666 -21.766 -6.859 1 97.38 81 PRO B O 1
ATOM 1619 N N . MET B 1 82 ? -4.82 -19.875 -7.133 1 97.56 82 MET B N 1
ATOM 1620 C CA . MET B 1 82 ? -3.619 -19.062 -7.266 1 97.56 82 MET B CA 1
ATOM 1621 C C . MET B 1 82 ? -2.795 -19.094 -5.98 1 97.56 82 MET B C 1
ATOM 1623 O O . MET B 1 82 ? -1.578 -19.281 -6.023 1 97.56 82 MET B O 1
ATOM 1627 N N . ARG B 1 83 ? -3.457 -18.906 -4.828 1 96.94 83 ARG B N 1
ATOM 1628 C CA . ARG B 1 83 ? -2.771 -18.969 -3.539 1 96.94 83 ARG B CA 1
ATOM 1629 C C . ARG B 1 83 ? -2.229 -20.359 -3.26 1 96.94 83 ARG B C 1
ATOM 1631 O O . ARG B 1 83 ? -1.122 -20.5 -2.736 1 96.94 83 ARG B O 1
ATOM 1638 N N . ASP B 1 84 ? -2.963 -21.406 -3.668 1 97.62 84 ASP B N 1
ATOM 1639 C CA . ASP B 1 84 ? -2.551 -22.781 -3.465 1 97.62 84 ASP B CA 1
ATOM 1640 C C . ASP B 1 84 ? -1.271 -23.094 -4.238 1 97.62 84 ASP B C 1
ATOM 1642 O O . ASP B 1 84 ? -0.441 -23.891 -3.781 1 97.62 84 ASP B O 1
ATOM 1646 N N . ASP B 1 85 ? -1.111 -22.5 -5.387 1 97.31 85 ASP B N 1
ATOM 1647 C CA . ASP B 1 85 ? 0.079 -22.719 -6.203 1 97.31 85 ASP B CA 1
ATOM 1648 C C . ASP B 1 85 ? 1.349 -22.391 -5.426 1 97.31 85 ASP B C 1
ATOM 1650 O O . ASP B 1 85 ? 2.32 -23.141 -5.457 1 97.31 85 ASP B O 1
ATOM 1654 N N . GLY B 1 86 ? 1.39 -21.266 -4.719 1 96.69 86 GLY B N 1
ATOM 1655 C CA . GLY B 1 86 ? 2.535 -20.875 -3.91 1 96.69 86 GLY B CA 1
ATOM 1656 C C . GLY B 1 86 ? 2.799 -21.828 -2.754 1 96.69 86 GLY B C 1
ATOM 1657 O O . GLY B 1 86 ? 3.947 -22.188 -2.492 1 96.69 86 GLY B O 1
ATOM 1658 N N . ILE B 1 87 ? 1.746 -22.234 -2.104 1 97.31 87 ILE B N 1
ATOM 1659 C CA . ILE B 1 87 ? 1.856 -23.125 -0.954 1 97.31 87 ILE B CA 1
ATOM 1660 C C . ILE B 1 87 ? 2.406 -24.469 -1.4 1 97.31 87 ILE B C 1
ATOM 1662 O O . ILE B 1 87 ? 3.268 -25.047 -0.733 1 97.31 87 ILE B O 1
ATOM 1666 N N . LYS B 1 88 ? 1.915 -25.016 -2.508 1 97.94 88 LYS B N 1
ATOM 1667 C CA . LYS B 1 88 ? 2.371 -26.297 -3.045 1 97.94 88 LYS B CA 1
ATOM 1668 C C . LYS B 1 88 ? 3.859 -26.25 -3.383 1 97.94 88 LYS B C 1
ATOM 1670 O O . LYS B 1 88 ? 4.586 -27.219 -3.139 1 97.94 88 LYS B O 1
ATOM 1675 N N . LYS B 1 89 ? 4.285 -25.156 -3.887 1 97.94 89 LYS B N 1
ATOM 1676 C CA . LYS B 1 89 ? 5.648 -25.047 -4.387 1 97.94 89 LYS B CA 1
ATOM 1677 C C . LYS B 1 89 ? 6.629 -24.75 -3.254 1 97.94 89 LYS B C 1
ATOM 1679 O O . LYS B 1 89 ? 7.742 -25.281 -3.238 1 97.94 89 LYS B O 1
ATOM 1684 N N . PHE B 1 90 ? 6.191 -23.875 -2.229 1 98.12 90 PHE B N 1
ATOM 1685 C CA . PHE B 1 90 ? 7.18 -23.359 -1.295 1 98.12 90 PHE B CA 1
ATOM 1686 C C . PHE B 1 90 ? 6.836 -23.75 0.137 1 98.12 90 PHE B C 1
ATOM 1688 O O . PHE B 1 90 ? 7.637 -23.547 1.051 1 98.12 90 PHE B O 1
ATOM 1695 N N . GLY B 1 91 ? 5.641 -24.234 0.334 1 96.31 91 GLY B N 1
ATOM 1696 C CA . GLY B 1 91 ? 5.242 -24.719 1.645 1 96.31 91 GLY B CA 1
ATOM 1697 C C . GLY B 1 91 ? 5.227 -23.625 2.705 1 96.31 91 GLY B C 1
ATOM 1698 O O . GLY B 1 91 ? 4.59 -22.594 2.523 1 96.31 91 GLY B O 1
ATOM 1699 N N . ASN B 1 92 ? 6 -23.875 3.771 1 96.06 92 ASN B N 1
ATOM 1700 C CA . ASN B 1 92 ? 5.977 -22.953 4.898 1 96.06 92 ASN B CA 1
ATOM 1701 C C . ASN B 1 92 ? 7.172 -22 4.871 1 96.06 92 ASN B C 1
ATOM 1703 O O . ASN B 1 92 ? 7.52 -21.406 5.891 1 96.06 92 ASN B O 1
ATOM 1707 N N . HIS B 1 93 ? 7.723 -21.844 3.783 1 96.56 93 HIS B N 1
ATOM 1708 C CA . HIS B 1 93 ? 8.938 -21.047 3.684 1 96.56 93 HIS B CA 1
ATOM 1709 C C . HIS B 1 93 ? 8.617 -19.594 3.354 1 96.56 93 HIS B C 1
ATOM 1711 O O . HIS B 1 93 ? 9.516 -18.812 3.043 1 96.56 93 HIS B O 1
ATOM 1717 N N . PHE B 1 94 ? 7.383 -19.297 3.4 1 96.31 94 PHE B N 1
ATOM 1718 C CA . PHE B 1 94 ? 6.953 -17.906 3.262 1 96.31 94 PHE B CA 1
ATOM 1719 C C . PHE B 1 94 ? 5.645 -17.672 4.008 1 96.31 94 PHE B C 1
ATOM 1721 O O . PHE B 1 94 ? 4.961 -18.625 4.387 1 96.31 94 PHE B O 1
ATOM 1728 N N . ARG B 1 95 ? 5.398 -16.422 4.223 1 94.81 95 ARG B N 1
ATOM 1729 C CA . ARG B 1 95 ? 4.133 -15.953 4.773 1 94.81 95 ARG B CA 1
ATOM 1730 C C . ARG B 1 95 ? 3.564 -14.812 3.934 1 94.81 95 ARG B C 1
ATOM 1732 O O . ARG B 1 95 ? 4.301 -13.922 3.506 1 94.81 95 ARG B O 1
ATOM 1739 N N . ALA B 1 96 ? 2.25 -14.906 3.779 1 94.56 96 ALA B N 1
ATOM 1740 C CA . ALA B 1 96 ? 1.566 -13.852 3.037 1 94.56 96 ALA B CA 1
ATOM 1741 C C . ALA B 1 96 ? 0.425 -13.258 3.857 1 94.56 96 ALA B C 1
ATOM 1743 O O . ALA B 1 96 ? -0.371 -13.992 4.449 1 94.56 96 ALA B O 1
ATOM 1744 N N . THR B 1 97 ? 0.409 -11.992 3.975 1 93.44 97 THR B N 1
ATOM 1745 C CA . THR B 1 97 ? -0.742 -11.25 4.48 1 93.44 97 THR B CA 1
ATOM 1746 C C . THR B 1 97 ? -1.312 -10.336 3.398 1 93.44 97 THR B C 1
ATOM 1748 O O . THR B 1 97 ? -0.591 -9.906 2.496 1 93.44 97 THR B O 1
ATOM 1751 N N . ARG B 1 98 ? -2.65 -10.141 3.533 1 94.81 98 ARG B N 1
ATOM 1752 C CA . ARG B 1 98 ? -3.309 -9.398 2.463 1 94.81 98 ARG B CA 1
ATOM 1753 C C . ARG B 1 98 ? -4.199 -8.297 3.027 1 94.81 98 ARG B C 1
ATOM 1755 O O . ARG B 1 98 ? -4.859 -8.484 4.051 1 94.81 98 ARG B O 1
ATOM 1762 N N . ASN B 1 99 ? -4.148 -7.168 2.322 1 93.62 99 ASN B N 1
ATOM 1763 C CA . ASN B 1 99 ? -5.062 -6.078 2.648 1 93.62 99 ASN B CA 1
ATOM 1764 C C . ASN B 1 99 ? -5.637 -5.434 1.392 1 93.62 99 ASN B C 1
ATOM 1766 O O . ASN B 1 99 ? -5.078 -5.578 0.303 1 93.62 99 ASN B O 1
ATOM 1770 N N . ILE B 1 100 ? -6.809 -4.867 1.641 1 96.38 100 ILE B N 1
ATOM 1771 C CA . ILE B 1 100 ? -7.512 -4.199 0.552 1 96.38 100 ILE B CA 1
ATOM 1772 C C . ILE B 1 100 ? -7.625 -2.705 0.852 1 96.38 100 ILE B C 1
ATOM 1774 O O . ILE B 1 100 ? -8.055 -2.314 1.938 1 96.38 100 ILE B O 1
ATOM 1778 N N . LEU B 1 101 ? -7.176 -1.921 -0.111 1 97 101 LEU B N 1
ATOM 1779 C CA . LEU B 1 101 ? -7.262 -0.467 -0.018 1 97 101 LEU B CA 1
ATOM 1780 C C . LEU B 1 101 ? -8.195 0.091 -1.085 1 97 101 LEU B C 1
ATOM 1782 O O . LEU B 1 101 ? -7.895 0.03 -2.277 1 97 101 LEU B O 1
ATOM 1786 N N . LYS B 1 102 ? -9.336 0.584 -0.612 1 97.38 102 LYS B N 1
ATOM 1787 C CA . LYS B 1 102 ? -10.258 1.232 -1.533 1 97.38 102 LYS B CA 1
ATOM 1788 C C . LYS B 1 102 ? -9.906 2.705 -1.727 1 97.38 102 LYS B C 1
ATOM 1790 O O . LYS B 1 102 ? -9.977 3.494 -0.784 1 97.38 102 LYS B O 1
ATOM 1795 N N . ILE B 1 103 ? -9.586 3.059 -2.932 1 98 103 ILE B N 1
ATOM 1796 C CA . ILE B 1 103 ? -9.195 4.438 -3.209 1 98 103 ILE B CA 1
ATOM 1797 C C . ILE B 1 103 ? -10.43 5.332 -3.199 1 98 103 ILE B C 1
ATOM 1799 O O . ILE B 1 103 ? -11.328 5.184 -4.035 1 98 103 ILE B O 1
ATOM 1803 N N . SER B 1 104 ? -10.5 6.238 -2.25 1 97 104 SER B N 1
ATOM 1804 C CA . SER B 1 104 ? -11.648 7.133 -2.143 1 97 104 SER B CA 1
ATOM 1805 C C . SER B 1 104 ? -11.367 8.477 -2.814 1 97 104 SER B C 1
ATOM 1807 O O . SER B 1 104 ? -12.281 9.117 -3.328 1 97 104 SER B O 1
ATOM 1809 N N . GLN B 1 105 ? -10.195 8.992 -2.799 1 97.19 105 GLN B N 1
ATOM 1810 C CA . GLN B 1 105 ? -9.758 10.227 -3.447 1 97.19 105 GLN B CA 1
ATOM 1811 C C . GLN B 1 105 ? -8.352 10.078 -4.016 1 97.19 105 GLN B C 1
ATOM 1813 O O . GLN B 1 105 ? -7.508 9.391 -3.436 1 97.19 105 GLN B O 1
ATOM 1818 N N . SER B 1 106 ? -8.188 10.742 -5.129 1 97.69 106 SER B N 1
ATOM 1819 C CA . SER B 1 106 ? -6.883 10.75 -5.789 1 97.69 106 SER B CA 1
ATOM 1820 C C . SER B 1 106 ? -6.5 12.164 -6.227 1 97.69 106 SER B C 1
ATOM 1822 O O . SER B 1 106 ? -7.336 12.906 -6.742 1 97.69 106 SER B O 1
ATOM 1824 N N . PHE B 1 107 ? -5.219 12.453 -5.961 1 97.5 107 PHE B N 1
ATOM 1825 C CA . PHE B 1 107 ? -4.727 13.789 -6.277 1 97.5 107 PHE B CA 1
ATOM 1826 C C . PHE B 1 107 ? -3.412 13.711 -7.047 1 97.5 107 PHE B C 1
ATOM 1828 O O . PHE B 1 107 ? -2.59 12.828 -6.793 1 97.5 107 PHE B O 1
ATOM 1835 N N . THR B 1 108 ? -3.188 14.672 -7.941 1 96.81 108 THR B N 1
ATOM 1836 C CA . THR B 1 108 ? -1.912 14.922 -8.602 1 96.81 108 THR B CA 1
ATOM 1837 C C . THR B 1 108 ? -1.562 16.406 -8.547 1 96.81 108 THR B C 1
ATOM 1839 O O . THR B 1 108 ? -2.436 17.25 -8.336 1 96.81 108 THR B O 1
ATOM 1842 N N . PRO B 1 109 ? -0.244 16.688 -8.641 1 93.88 109 PRO B N 1
ATOM 1843 C CA . PRO B 1 109 ? 0.095 18.125 -8.68 1 93.88 109 PRO B CA 1
ATOM 1844 C C . PRO B 1 109 ? -0.683 18.875 -9.75 1 93.88 109 PRO B C 1
ATOM 1846 O O . PRO B 1 109 ? -1.093 20.016 -9.531 1 93.88 109 PRO B O 1
ATOM 1849 N N . GLU B 1 110 ? -0.927 18.266 -10.781 1 86.38 110 GLU B N 1
ATOM 1850 C CA . GLU B 1 110 ? -1.648 18.891 -11.883 1 86.38 110 GLU B CA 1
ATOM 1851 C C . GLU B 1 110 ? -3.121 19.094 -11.531 1 86.38 110 GLU B C 1
ATOM 1853 O O . GLU B 1 110 ? -3.727 20.094 -11.93 1 86.38 110 GLU B O 1
ATOM 1858 N N . SER B 1 111 ? -3.682 18.125 -10.867 1 85.31 111 SER B N 1
ATOM 1859 C CA . SER B 1 111 ? -5.094 18.203 -10.508 1 85.31 111 SER B CA 1
ATOM 1860 C C . SER B 1 111 ? -5.344 19.328 -9.516 1 85.31 111 SER B C 1
ATOM 1862 O O . SER B 1 111 ? -6.473 19.812 -9.375 1 85.31 111 SER B O 1
ATOM 1864 N N . LEU B 1 112 ? -4.328 19.703 -8.82 1 82.69 112 LEU B N 1
ATOM 1865 C CA . LEU B 1 112 ? -4.469 20.734 -7.793 1 82.69 112 LEU B CA 1
ATOM 1866 C C . LEU B 1 112 ? -4.289 22.125 -8.398 1 82.69 112 LEU B C 1
ATOM 1868 O O . LEU B 1 112 ? -4.785 23.109 -7.848 1 82.69 112 LEU B O 1
ATOM 1872 N N . ASN B 1 113 ? -3.529 22.156 -9.422 1 74.06 113 ASN B N 1
ATOM 1873 C CA . ASN B 1 113 ? -3.342 23.438 -10.086 1 74.06 113 ASN B CA 1
ATOM 1874 C C . ASN B 1 113 ? -4.59 23.859 -10.859 1 74.06 113 ASN B C 1
ATOM 1876 O O . ASN B 1 113 ? -4.766 25.031 -11.172 1 74.06 113 ASN B O 1
ATOM 1880 N N . ILE B 1 114 ? -5.383 22.906 -11.211 1 59.47 114 ILE B N 1
ATOM 1881 C CA . ILE B 1 114 ? -6.574 23.266 -11.977 1 59.47 114 ILE B CA 1
ATOM 1882 C C . ILE B 1 114 ? -7.695 23.672 -11.023 1 59.47 114 ILE B C 1
ATOM 1884 O O . ILE B 1 114 ? -8.664 24.312 -11.43 1 59.47 114 ILE B O 1
ATOM 1888 N N . ARG B 1 115 ? -7.559 23.562 -9.789 1 46.09 115 ARG B N 1
ATOM 1889 C CA . ARG B 1 115 ? -8.641 24.062 -8.938 1 46.09 115 ARG B CA 1
ATOM 1890 C C . ARG B 1 115 ? -8.445 25.531 -8.617 1 46.09 115 ARG B C 1
ATOM 1892 O O . ARG B 1 115 ? -7.316 26.016 -8.516 1 46.09 115 ARG B O 1
#

Sequence (230 aa):
MVIYQVNLTIDANIFNEYKAWLIPHMQEMLSFPGFLQADLCDDIETDININNETPTQNLTALYLLDSEQSLQYYFDHYAKPMRDDGIKKFGNHFRATRNILKISQSFTPESLNIRMVIYQVNLTIDANIFNEYKAWLIPHMQEMLSFPGFLQADLCDDIETDININNETPTQNLTALYLLDSEQSLQYYFDHYAKPMRDDGIKKFGNHFRATRNILKISQSFTPESLNIR

pLDDT: mean 91.57, std 13.98, range [43.66, 98.75]

Radius of gyration: 18.39 Å; Cα contacts (8 Å, |Δi|>4): 407; chains: 2; bounding box: 34×50×50 Å

Foldseek 3Di:
DKKKKKKKKFFPVCVVVLVVVVVVLQVVVCVQPFWDDKDKDFDPDPPDPCPDPTDIGMIMIMTDGPDPVSVVVCVVPPPVVSVVVCCVVRNPRMDMDIDMGDDPDDDDPVNVVVD/DKKKKKKKKFFPVCVVVLVVVVVVLQVVVCVQPFWDDKDKDFDPDPDDPPPDPTDIGMIMIMTDGPDPVSVVVCVVPPPVVSVVVCCVVRNPRMDMDIDMGDDPDDDDPVNVVVD

Solvent-accessible surface area (backbone atoms only — not comparable to full-atom values): 12223 Å² total; per-residue (Å²): 71,24,35,46,36,40,42,34,43,25,33,54,90,47,38,68,63,48,51,64,54,43,54,62,52,52,55,55,53,33,73,39,76,45,38,54,33,38,34,40,21,42,44,52,65,76,81,68,78,75,82,54,93,64,62,61,45,48,40,31,42,39,32,38,27,65,30,66,64,33,51,51,49,39,58,73,73,47,41,63,67,59,56,45,52,54,40,74,75,53,50,84,48,49,46,77,49,74,46,41,34,38,49,76,45,77,48,34,54,66,64,57,67,72,101,71,25,35,45,36,38,42,34,44,26,33,53,90,46,38,70,62,49,52,64,54,45,52,62,52,54,54,55,52,34,71,40,78,46,38,56,34,39,36,41,20,43,44,52,64,81,79,68,76,76,83,52,92,63,61,63,46,48,37,32,42,40,30,38,25,63,30,67,64,34,50,50,51,39,57,75,72,46,41,63,67,57,56,47,52,53,40,73,75,53,49,84,48,48,46,76,48,71,45,41,32,36,49,74,45,78,46,33,52,67,64,57,66,72,101

InterPro domains:
  IPR025563 Protein of unknown function DUF4286 [PF14114] (1-102)

Nearest PDB structures (foldseek):
  3bn7-assembly1_A-2  TM=6.465E-01  e=3.548E-05  Caulobacter vibrioides CB15
  1r6y-assembly1_A  TM=6.031E-01  e=4.799E-04  Escherichia coli
  2ifx-assembly1_A  TM=5.860E-01  e=3.928E-04  Cupriavidus necator
  1q53-assembly1_B  TM=6.025E-01  e=1.494E-03  Arabidopsis thaliana
  5xzq-assembly2_D  TM=5.690E-01  e=1.001E-03  Passiflora edulis